Protein AF-A0A3D1PR42-F1 (afdb_monomer)

Radius of gyration: 20.93 Å; Cα contacts (8 Å, |Δi|>4): 155; chains: 1; bounding box: 54×38×56 Å

Secondary structure (DSSP, 8-state):
-HHHHHHHHHHHHHHH-----S-S---SEETTTEEHHHHHHHHSTTTTTSSHHHHHIIIIIHHH-S-HHHHHIIIIIHHHHHHHHHHHHHHHHHHHS-TTSPPPSS-HHHHHHHHHHHHHHTTT--HHHHHHHHHHHHHHHHHHHHHHHHHHHHHHHHHHH--S-SSSS-HHHHHHT-TTTS--

Foldseek 3Di:
DLVCLLVLLVVLCVVVVFDQLADPDDDQADPVQGGNPVVCCVVVVPPDRVCVLVLCLPPPCVVPDPDPVCNCCVNVVVVVSVVSVVVSLNSQQRRCADNNNHTHDDDSLQSSQQSSLVSVVVVVDPSVVSSVVSSVVVVVVVVVVVVVVQVSQLVVQLVVLDDPDPVPDDPVNVQSNDSVNSRD

Mean predicted aligned error: 7.64 Å

pLDDT: mean 83.08, std 6.76, range [52.03, 90.62]

Sequence (184 aa):
MFICMIAGAVVGLLVAHPTMNLPVFTGFNNEKLGTMFPILFVTVACGAVSGFHSLVSSGTSSKTVESEKDMLKVGYGAMVLESLLAVLALCVAGAAAAADGTPAAGTPFQIFSRGVAGFFEMFGVPVYVATVFMTMCVSALALTSLDAVARIGRMSFQELFSVDDMEHAEGWRKLFCNTYFSTI

Structure (mmCIF, N/CA/C/O backbone):
data_AF-A0A3D1PR42-F1
#
_entr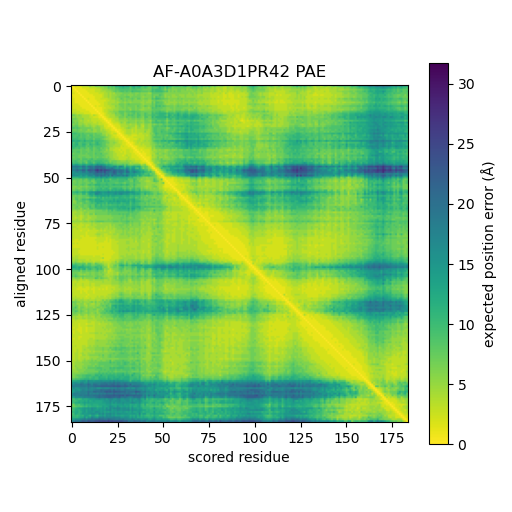y.id   AF-A0A3D1PR42-F1
#
loop_
_atom_site.group_PDB
_atom_site.id
_atom_site.type_symbol
_atom_site.label_atom_id
_atom_site.label_alt_id
_atom_site.label_comp_id
_atom_site.label_asym_id
_atom_site.label_entity_id
_atom_site.label_seq_id
_atom_site.pdbx_PDB_ins_code
_atom_site.Cartn_x
_atom_site.Cartn_y
_atom_site.Cartn_z
_atom_site.occupancy
_atom_site.B_iso_or_equiv
_atom_site.auth_seq_id
_atom_site.auth_comp_id
_atom_site.auth_asym_id
_atom_site.auth_atom_id
_atom_site.pdbx_PDB_model_num
ATOM 1 N N . MET A 1 1 ? -8.124 -11.629 -5.029 1.00 73.25 1 MET A N 1
ATOM 2 C CA . MET A 1 1 ? -7.541 -11.476 -3.678 1.00 73.25 1 MET A CA 1
ATOM 3 C C . MET A 1 1 ? -7.761 -10.070 -3.115 1.00 73.25 1 MET A C 1
ATOM 5 O O . MET A 1 1 ? -8.529 -9.953 -2.173 1.00 73.25 1 MET A O 1
ATOM 9 N N . PHE A 1 2 ? -7.210 -9.002 -3.714 1.00 80.31 2 PHE A N 1
ATOM 10 C CA . PHE A 1 2 ? -7.395 -7.621 -3.217 1.00 80.31 2 PHE A CA 1
ATOM 11 C C . PHE A 1 2 ? -8.847 -7.145 -3.164 1.00 80.31 2 PHE A C 1
ATOM 13 O O . PHE A 1 2 ? -9.255 -6.548 -2.178 1.00 80.31 2 PHE A O 1
ATOM 20 N N . ILE A 1 3 ? -9.653 -7.471 -4.177 1.00 83.56 3 ILE A N 1
ATOM 21 C CA . ILE A 1 3 ? -11.085 -7.139 -4.171 1.00 83.56 3 ILE A CA 1
ATOM 22 C C . ILE A 1 3 ? -11.793 -7.822 -2.994 1.00 83.56 3 ILE A C 1
ATOM 24 O O . ILE A 1 3 ? -12.555 -7.176 -2.290 1.00 83.56 3 ILE A O 1
ATOM 28 N N . CYS A 1 4 ? -11.497 -9.100 -2.728 1.00 81.19 4 CYS A N 1
ATOM 29 C CA . CYS A 1 4 ? -12.053 -9.833 -1.587 1.00 81.19 4 CYS A CA 1
ATOM 30 C C . CYS A 1 4 ? -11.626 -9.207 -0.250 1.00 81.19 4 CYS A C 1
ATOM 32 O O . CYS A 1 4 ? -12.442 -9.089 0.656 1.00 81.19 4 CYS A O 1
ATOM 34 N N . MET A 1 5 ? -10.362 -8.785 -0.147 1.00 85.88 5 MET A N 1
ATOM 35 C CA . MET A 1 5 ? -9.806 -8.100 1.021 1.00 85.88 5 MET A CA 1
ATOM 36 C C . MET A 1 5 ? -10.528 -6.771 1.288 1.00 85.88 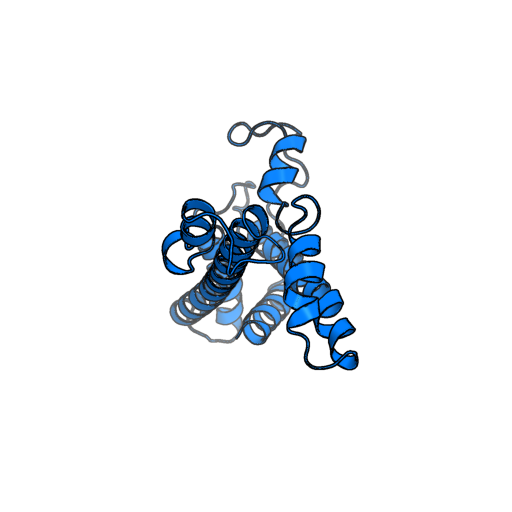5 MET A C 1
ATOM 38 O O . MET A 1 5 ? -10.981 -6.530 2.404 1.00 85.88 5 MET A O 1
ATOM 42 N N . ILE A 1 6 ? -10.667 -5.929 0.258 1.00 88.56 6 ILE A N 1
ATOM 43 C CA . ILE A 1 6 ? -11.339 -4.626 0.347 1.00 88.56 6 ILE A CA 1
ATOM 44 C C . ILE A 1 6 ? -12.826 -4.818 0.647 1.00 88.56 6 ILE A C 1
ATOM 46 O O . ILE A 1 6 ? -13.334 -4.211 1.582 1.00 88.56 6 ILE A O 1
ATOM 50 N N . ALA A 1 7 ? -13.517 -5.691 -0.088 1.00 86.88 7 ALA A N 1
ATOM 51 C CA . ALA A 1 7 ? -14.934 -5.969 0.136 1.00 86.88 7 ALA A CA 1
ATOM 52 C C . ALA A 1 7 ? -15.185 -6.515 1.548 1.00 86.88 7 ALA A C 1
ATOM 54 O O . ALA A 1 7 ? -16.095 -6.055 2.231 1.00 86.88 7 ALA A O 1
ATOM 55 N N . GLY A 1 8 ? -14.341 -7.438 2.011 1.00 84.06 8 GLY A N 1
ATOM 56 C CA . GLY A 1 8 ? -14.385 -7.970 3.367 1.00 84.06 8 GLY A CA 1
ATOM 57 C C . GLY A 1 8 ? -14.184 -6.906 4.439 1.00 84.06 8 GLY A C 1
ATOM 58 O O . GLY A 1 8 ? -14.941 -6.859 5.402 1.00 84.06 8 GLY A O 1
ATOM 59 N N . ALA A 1 9 ? -13.209 -6.014 4.253 1.00 87.00 9 ALA A N 1
ATOM 60 C CA . ALA A 1 9 ? -12.974 -4.898 5.163 1.00 87.00 9 ALA A CA 1
ATOM 61 C C . ALA A 1 9 ? -14.147 -3.902 5.178 1.00 87.00 9 ALA A C 1
ATOM 63 O O . ALA A 1 9 ? -14.555 -3.475 6.255 1.00 87.00 9 ALA A O 1
ATOM 64 N N . VAL A 1 10 ? -14.723 -3.567 4.016 1.00 90.00 10 VAL A N 1
ATOM 65 C CA . VAL A 1 10 ? -15.901 -2.683 3.910 1.00 90.00 10 VAL A CA 1
ATOM 66 C C . VAL A 1 10 ? -17.098 -3.295 4.629 1.00 90.00 10 VAL A C 1
ATOM 68 O O . VAL A 1 10 ? -17.693 -2.653 5.490 1.00 90.00 10 VAL A O 1
ATOM 71 N N . VAL A 1 11 ? -17.443 -4.541 4.298 1.00 86.75 11 VAL A N 1
ATOM 72 C CA . VAL A 1 11 ? -18.581 -5.240 4.907 1.00 86.75 11 VAL A CA 1
ATOM 73 C C . VAL A 1 11 ? -18.357 -5.409 6.408 1.00 86.75 11 VAL A C 1
ATOM 75 O O . VAL A 1 11 ? -19.254 -5.120 7.193 1.00 86.75 11 VAL A O 1
ATOM 78 N N . GLY A 1 12 ? -17.152 -5.809 6.815 1.00 83.69 12 GLY A N 1
ATOM 79 C CA . GLY A 1 12 ? -16.790 -5.963 8.218 1.00 83.69 12 GLY A CA 1
ATOM 80 C C . GLY A 1 12 ? -16.938 -4.667 9.012 1.00 83.69 12 GLY A C 1
ATOM 81 O O . GLY A 1 12 ? -17.542 -4.675 10.079 1.00 83.69 12 GLY A O 1
ATOM 82 N N . LEU A 1 13 ? -16.472 -3.542 8.464 1.00 85.50 13 LEU A N 1
ATOM 83 C CA . LEU A 1 13 ? -16.594 -2.236 9.109 1.0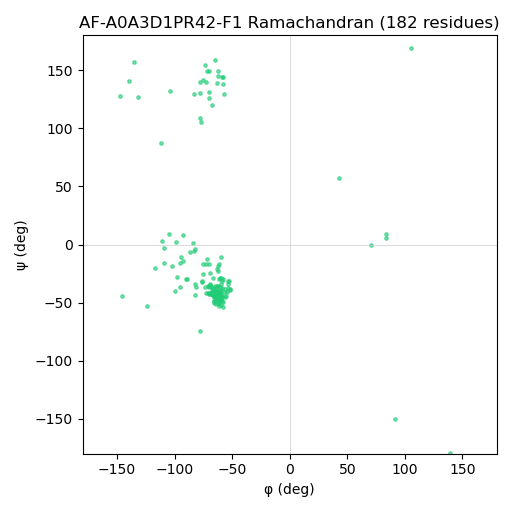0 85.50 13 LEU A CA 1
ATOM 84 C C . LEU A 1 13 ? -18.059 -1.791 9.244 1.00 85.50 13 LEU A C 1
ATOM 86 O O . LEU A 1 13 ? -18.445 -1.265 10.288 1.00 85.50 13 LEU A O 1
ATOM 90 N N . LEU A 1 14 ? -18.870 -2.017 8.205 1.00 85.94 14 LEU A N 1
ATOM 91 C CA . LEU A 1 14 ? -20.291 -1.665 8.205 1.00 85.94 14 LEU A CA 1
ATOM 92 C C . LEU A 1 14 ? -21.115 -2.534 9.157 1.00 85.94 14 LEU A C 1
ATOM 94 O O . LEU A 1 14 ? -22.072 -2.034 9.724 1.00 85.94 14 LEU A O 1
ATOM 98 N N . VAL A 1 15 ? -20.774 -3.810 9.338 1.00 83.50 15 VAL A N 1
ATOM 99 C CA . VAL A 1 15 ? -21.511 -4.706 10.245 1.00 83.50 15 VAL A CA 1
ATOM 100 C C . VAL A 1 15 ? -21.068 -4.519 11.695 1.00 83.50 15 VAL A C 1
ATOM 102 O O . VAL A 1 15 ? -21.907 -4.461 12.591 1.00 83.50 15 VAL A O 1
ATOM 105 N N . ALA A 1 16 ? -19.760 -4.410 11.936 1.00 81.44 16 ALA A N 1
ATOM 106 C CA . ALA A 1 16 ? -19.214 -4.320 13.286 1.00 81.44 16 ALA A CA 1
ATOM 107 C C . ALA A 1 16 ? -19.426 -2.948 13.940 1.00 81.44 16 ALA A C 1
ATOM 109 O O . ALA A 1 16 ? -19.426 -2.870 15.165 1.00 81.44 16 ALA A O 1
ATOM 110 N N . HIS A 1 17 ? -19.572 -1.880 13.142 1.00 84.00 17 HIS A N 1
ATOM 111 C CA . HIS A 1 17 ? -19.718 -0.498 13.614 1.00 84.00 17 HIS A CA 1
ATOM 112 C C . HIS A 1 17 ? -18.754 -0.134 14.767 1.00 84.00 17 HIS A C 1
ATOM 114 O O . HIS A 1 17 ? -19.198 0.253 15.852 1.00 84.00 17 HIS A O 1
ATOM 120 N N . PRO A 1 18 ? -17.428 -0.270 14.575 1.00 82.25 18 PRO A N 1
ATOM 121 C CA . PRO A 1 18 ? -16.485 -0.059 15.662 1.00 82.25 18 PRO A CA 1
ATOM 122 C C . PRO A 1 18 ? -16.397 1.415 16.074 1.00 82.25 18 PRO A C 1
ATOM 124 O O . PRO A 1 18 ? -16.530 2.326 15.253 1.00 82.25 18 PRO A O 1
ATOM 127 N N . THR A 1 19 ? -16.114 1.652 17.355 1.00 85.81 19 THR A N 1
ATOM 128 C CA . THR A 1 19 ? -15.890 2.996 17.889 1.00 85.81 19 THR A CA 1
ATOM 129 C C . THR A 1 19 ? -14.492 3.497 17.536 1.00 85.81 19 THR A C 1
ATOM 131 O O . THR A 1 19 ? -13.513 2.755 17.588 1.00 85.81 19 THR A O 1
ATOM 134 N N . MET A 1 20 ? -14.387 4.777 17.177 1.00 88.56 20 MET A N 1
ATOM 135 C CA . MET A 1 20 ? -13.101 5.442 16.970 1.00 88.56 20 MET A CA 1
ATOM 136 C C . MET A 1 20 ? -12.488 5.770 18.334 1.00 88.56 20 MET A C 1
ATOM 138 O O . MET A 1 20 ? -12.949 6.696 18.999 1.00 88.56 20 MET A O 1
ATOM 142 N N . ASN A 1 21 ? -11.463 5.021 18.744 1.00 87.81 21 ASN A N 1
ATOM 143 C CA . ASN A 1 21 ? -10.837 5.194 20.058 1.00 87.81 21 ASN A CA 1
ATOM 144 C C . ASN A 1 21 ? -9.631 6.149 20.024 1.00 87.81 21 ASN A C 1
ATOM 146 O O . ASN A 1 21 ? -9.176 6.602 21.070 1.00 87.81 21 ASN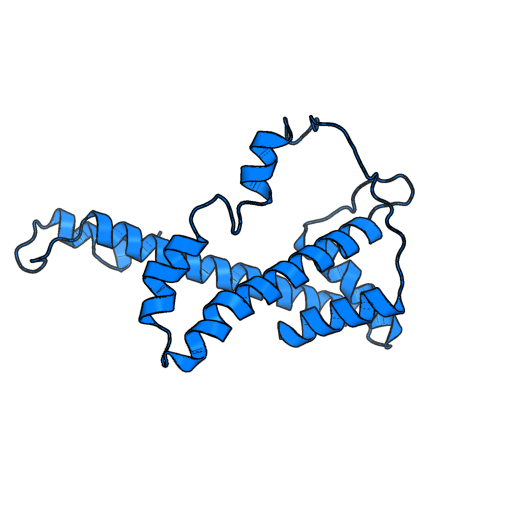 A O 1
ATOM 150 N N . LEU A 1 22 ? -9.109 6.481 18.837 1.00 86.56 22 LEU A N 1
ATOM 151 C CA . LEU A 1 22 ? -8.024 7.453 18.705 1.00 86.56 22 LEU A CA 1
ATOM 152 C C . LEU A 1 22 ? -8.520 8.890 18.944 1.00 86.56 22 LEU A C 1
ATOM 154 O O . LEU A 1 22 ? -9.580 9.269 18.438 1.00 86.56 22 LEU A O 1
ATOM 158 N N . PRO A 1 23 ? -7.737 9.729 19.646 1.00 86.12 23 PRO A N 1
ATOM 159 C CA . PRO A 1 23 ? -8.042 11.149 19.783 1.00 86.12 23 PRO A CA 1
ATOM 160 C C . PRO A 1 23 ? -8.016 11.856 18.419 1.00 86.12 23 PRO A C 1
ATOM 162 O O . PRO A 1 23 ? -7.114 11.647 17.611 1.00 86.12 23 PRO A O 1
ATOM 165 N N . VAL A 1 24 ? -8.980 12.757 18.190 1.00 85.19 24 VAL A N 1
ATOM 166 C CA . VAL A 1 24 ? -9.104 13.539 16.939 1.00 85.19 24 VAL A CA 1
ATOM 167 C C . VAL A 1 24 ? -7.872 14.417 16.686 1.00 85.19 24 VAL A C 1
ATOM 169 O O . VAL A 1 24 ? -7.528 14.701 15.540 1.00 85.19 24 VAL A O 1
ATOM 172 N N . PHE A 1 25 ? -7.192 14.845 1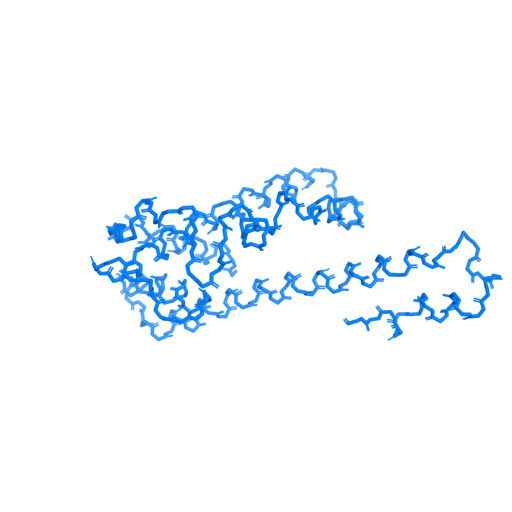7.752 1.00 86.38 25 PHE A N 1
ATOM 173 C CA . PHE A 1 25 ? -5.996 15.670 17.669 1.00 86.38 25 PHE A CA 1
ATOM 174 C C . PHE A 1 25 ? -5.032 15.356 18.815 1.00 86.38 25 PHE A C 1
ATOM 176 O O . PHE A 1 25 ? -5.412 15.406 19.982 1.00 86.38 25 PHE A O 1
ATOM 183 N N . THR A 1 26 ? -3.773 15.071 18.478 1.00 84.62 26 THR A N 1
ATOM 184 C CA . THR A 1 26 ? -2.697 14.775 19.444 1.00 84.62 26 THR A CA 1
ATOM 185 C C . THR A 1 26 ? -1.623 15.864 19.512 1.00 84.62 26 THR A C 1
ATOM 187 O O . THR A 1 26 ? -0.636 15.697 20.219 1.00 84.62 26 THR A O 1
ATOM 190 N N . GLY A 1 27 ? -1.775 16.964 18.767 1.00 88.38 27 GLY A N 1
ATOM 191 C CA . GLY A 1 27 ? -0.763 18.018 18.655 1.00 88.38 27 GLY A CA 1
ATOM 192 C C . GLY A 1 27 ? -0.005 18.020 17.324 1.00 88.38 27 GLY A C 1
ATOM 193 O O . GLY A 1 27 ? -0.089 17.087 16.530 1.00 88.38 27 GLY A O 1
ATOM 194 N N . PHE A 1 28 ? 0.762 19.091 17.093 1.00 88.25 28 PHE A N 1
ATOM 195 C CA . PHE A 1 28 ? 1.597 19.284 15.895 1.00 88.25 28 PHE A CA 1
ATOM 196 C C . PHE A 1 28 ? 2.999 18.673 16.004 1.00 88.25 28 PHE A C 1
ATOM 198 O O . PHE A 1 28 ? 3.747 18.681 15.027 1.00 88.25 28 PHE A O 1
ATOM 205 N N . ASN A 1 29 ? 3.374 18.168 17.178 1.00 88.31 29 ASN A N 1
ATOM 206 C CA . ASN A 1 29 ? 4.658 17.528 17.422 1.00 88.31 29 ASN A CA 1
ATOM 207 C C . ASN A 1 29 ? 4.427 16.200 18.141 1.00 88.31 29 ASN A C 1
ATOM 209 O O . ASN A 1 29 ? 3.749 16.156 19.164 1.00 88.31 29 ASN A O 1
ATOM 213 N N . ASN A 1 30 ? 4.983 15.130 17.593 1.00 85.62 30 ASN A N 1
ATOM 214 C CA . ASN A 1 30 ? 4.979 13.800 18.173 1.00 85.62 30 ASN A CA 1
ATOM 215 C C . ASN A 1 30 ? 6.364 13.517 18.767 1.00 85.62 30 ASN A C 1
ATOM 217 O O . ASN A 1 30 ? 7.371 13.700 18.092 1.00 85.62 30 ASN A O 1
ATOM 221 N N . GLU A 1 31 ? 6.427 13.024 20.002 1.00 84.62 31 GLU A N 1
ATOM 222 C CA . GLU A 1 31 ? 7.701 12.786 20.701 1.00 84.62 31 GLU A CA 1
ATOM 223 C C . GLU A 1 31 ? 8.628 11.791 19.985 1.00 84.62 31 GLU A C 1
ATOM 225 O O . GLU A 1 31 ? 9.846 11.893 20.100 1.00 84.62 31 GLU A O 1
ATOM 230 N N . LYS A 1 32 ? 8.066 10.834 19.234 1.00 83.12 32 LYS A N 1
ATOM 231 C CA . LYS A 1 32 ? 8.825 9.784 18.537 1.00 83.12 32 LYS A CA 1
ATOM 232 C C . LYS A 1 32 ? 9.121 10.127 17.082 1.00 83.12 32 LYS A C 1
ATOM 234 O O . LYS A 1 32 ? 10.162 9.739 16.566 1.00 83.12 32 LYS A O 1
ATOM 239 N N . LEU A 1 33 ? 8.182 10.790 16.412 1.00 79.69 33 LEU A N 1
ATOM 240 C CA . LEU A 1 33 ? 8.243 11.031 14.969 1.00 79.69 33 LEU A CA 1
ATOM 241 C C . LEU A 1 33 ? 8.686 12.464 14.619 1.00 79.69 33 LEU A C 1
ATOM 243 O O . LEU A 1 33 ? 9.104 12.704 13.489 1.00 79.69 33 LEU A O 1
ATOM 247 N N . GLY A 1 34 ? 8.605 13.412 15.559 1.00 87.12 34 GLY A N 1
ATOM 248 C CA . GLY A 1 34 ? 8.914 14.828 15.347 1.00 87.12 34 GLY A CA 1
ATOM 249 C C . GLY A 1 34 ? 7.709 15.680 14.930 1.00 87.12 34 GLY A C 1
ATOM 250 O O . GLY A 1 34 ? 6.564 15.413 15.304 1.00 87.12 34 GLY A O 1
ATOM 251 N N . THR A 1 35 ? 7.958 16.736 14.155 1.00 89.81 35 THR A N 1
ATOM 252 C CA . THR A 1 35 ? 6.925 17.693 13.738 1.00 89.81 35 THR A CA 1
ATOM 253 C C . THR A 1 35 ? 6.024 17.122 12.642 1.00 89.81 35 THR A C 1
ATOM 255 O O . THR A 1 35 ? 6.470 16.446 11.717 1.00 89.81 35 THR A O 1
ATOM 258 N N . MET A 1 36 ? 4.729 17.429 12.722 1.00 85.44 36 MET A N 1
ATOM 259 C CA . MET A 1 36 ? 3.685 16.885 11.849 1.00 85.44 36 MET A CA 1
ATOM 260 C C . MET A 1 36 ? 3.973 17.122 10.364 1.00 85.44 36 MET A C 1
ATOM 262 O O . MET A 1 36 ? 3.815 16.210 9.560 1.00 85.44 36 MET A O 1
ATOM 266 N N . PHE A 1 37 ? 4.405 18.330 9.995 1.00 85.75 37 PHE A N 1
ATOM 267 C CA . PHE A 1 37 ? 4.549 18.711 8.590 1.00 85.75 37 PHE A CA 1
ATOM 268 C C . PHE A 1 37 ? 5.609 17.867 7.849 1.00 85.75 37 PHE A C 1
ATOM 270 O O . PHE A 1 37 ? 5.249 17.255 6.846 1.00 85.75 37 PHE A O 1
ATOM 277 N N . PRO A 1 38 ? 6.855 17.705 8.346 1.00 84.62 38 PRO A N 1
ATOM 278 C CA . PRO A 1 38 ? 7.810 16.759 7.763 1.00 84.62 38 PRO A CA 1
ATOM 279 C C . PRO A 1 38 ? 7.333 15.304 7.747 1.00 84.62 38 PRO A C 1
ATOM 281 O O . PRO A 1 38 ? 7.495 14.628 6.733 1.00 84.62 38 PRO A O 1
ATOM 284 N N . ILE A 1 39 ? 6.730 14.814 8.838 1.00 81.81 39 ILE A N 1
ATOM 285 C CA . ILE A 1 39 ? 6.287 13.412 8.924 1.00 81.81 39 ILE A CA 1
ATOM 286 C C . ILE A 1 39 ? 5.231 13.115 7.866 1.00 81.81 39 ILE A C 1
ATOM 288 O O . ILE A 1 39 ? 5.308 12.067 7.237 1.00 81.81 39 ILE A O 1
ATOM 292 N N . LEU A 1 40 ? 4.271 14.017 7.644 1.00 77.88 40 LEU A N 1
ATOM 293 C CA . LEU A 1 40 ? 3.206 13.819 6.657 1.00 77.88 40 LEU A CA 1
ATOM 294 C C . LEU A 1 40 ? 3.765 13.544 5.255 1.00 77.88 40 LEU A C 1
ATOM 296 O O . LEU A 1 40 ? 3.248 12.675 4.554 1.00 77.88 40 LEU A O 1
ATOM 300 N N . PHE A 1 41 ? 4.857 14.212 4.870 1.00 75.31 41 PHE A N 1
ATOM 301 C CA . PHE A 1 41 ? 5.523 13.971 3.588 1.00 75.31 41 PHE A CA 1
ATOM 302 C C . PHE A 1 41 ? 6.250 12.636 3.496 1.00 75.31 41 PHE A C 1
ATOM 304 O O . PHE A 1 41 ? 6.564 12.222 2.387 1.00 75.31 41 PHE A O 1
ATOM 311 N N . VAL A 1 42 ? 6.523 11.978 4.622 1.00 72.88 42 VAL A N 1
ATOM 312 C CA . VAL A 1 42 ? 7.197 10.675 4.680 1.00 72.88 42 VAL A CA 1
ATOM 313 C C . VAL A 1 42 ? 6.184 9.544 4.872 1.00 72.88 42 VAL A C 1
ATOM 315 O O . VAL A 1 42 ? 6.304 8.498 4.242 1.00 72.88 42 VAL A O 1
ATOM 318 N N . THR A 1 43 ? 5.157 9.741 5.702 1.00 71.19 43 THR A N 1
ATOM 319 C CA . THR A 1 43 ? 4.185 8.699 6.076 1.00 71.19 43 THR A CA 1
ATOM 320 C C . THR A 1 43 ? 2.982 8.620 5.141 1.00 71.19 43 THR A C 1
ATOM 322 O O . THR A 1 43 ? 2.439 7.535 4.955 1.00 71.19 43 THR A O 1
ATOM 325 N N . VAL A 1 44 ? 2.579 9.736 4.522 1.00 67.56 44 VAL A N 1
ATOM 326 C CA . VAL A 1 44 ? 1.482 9.813 3.530 1.00 67.56 44 VAL A CA 1
ATOM 327 C C . VAL A 1 44 ? 2.045 9.971 2.104 1.00 67.56 44 VAL A C 1
ATOM 329 O O . VAL A 1 44 ? 1.325 10.197 1.134 1.00 67.56 44 VAL A O 1
ATOM 332 N N . ALA A 1 45 ? 3.365 9.821 1.957 1.00 58.12 45 ALA A N 1
ATOM 333 C CA . ALA A 1 45 ? 4.128 10.065 0.733 1.00 58.12 45 ALA A CA 1
ATOM 334 C C . ALA A 1 45 ? 3.738 9.186 -0.457 1.00 58.12 45 ALA A C 1
ATOM 336 O O . ALA A 1 45 ? 4.118 9.493 -1.589 1.00 58.12 45 ALA A O 1
ATOM 337 N N . CYS A 1 46 ? 3.024 8.085 -0.215 1.00 63.00 46 CYS A N 1
ATOM 338 C CA . CYS A 1 46 ? 2.836 7.017 -1.189 1.00 63.00 46 CYS A CA 1
ATOM 339 C C . CYS A 1 46 ? 2.154 7.456 -2.495 1.00 63.00 46 CYS A C 1
ATOM 341 O O . CYS A 1 46 ? 2.210 6.689 -3.443 1.00 63.00 46 CYS A O 1
ATOM 343 N N . GLY A 1 47 ? 1.592 8.673 -2.596 1.00 55.06 47 GLY A N 1
ATOM 344 C CA . GLY A 1 47 ? 0.975 9.111 -3.850 1.00 55.06 47 GLY A CA 1
ATOM 345 C C . GLY A 1 47 ? 1.060 10.581 -4.248 1.00 55.06 47 GLY A C 1
ATOM 346 O O . GLY A 1 47 ? 1.337 10.877 -5.407 1.00 55.06 47 GLY A O 1
ATOM 347 N N . ALA A 1 48 ? 0.825 11.526 -3.335 1.00 52.03 48 ALA A N 1
ATOM 348 C CA . ALA A 1 48 ? 0.588 12.917 -3.746 1.00 52.03 48 ALA A CA 1
ATOM 349 C C . ALA A 1 48 ? 1.853 13.791 -3.833 1.00 52.03 48 ALA A C 1
ATOM 351 O O . ALA A 1 48 ? 1.890 14.721 -4.632 1.00 52.03 48 ALA A O 1
ATOM 352 N N . VAL A 1 49 ? 2.883 13.512 -3.022 1.00 57.22 49 VAL A N 1
ATOM 353 C CA . VAL A 1 49 ? 4.050 14.412 -2.887 1.00 57.22 49 VAL A CA 1
ATOM 354 C C . VAL A 1 49 ? 5.368 13.781 -3.345 1.00 57.22 49 VAL A C 1
ATOM 356 O O . VAL A 1 49 ? 6.291 14.498 -3.714 1.00 57.22 49 VAL A O 1
ATOM 359 N N . SER A 1 50 ? 5.462 12.449 -3.412 1.00 62.94 50 SER A N 1
ATOM 360 C CA . SER A 1 50 ? 6.695 11.748 -3.814 1.00 62.94 50 SER A CA 1
ATOM 361 C C . SER A 1 50 ? 7.034 11.852 -5.306 1.00 62.94 50 SER A C 1
ATOM 363 O O . SER A 1 50 ? 8.120 11.450 -5.712 1.00 62.94 50 SER A O 1
ATOM 365 N N . GLY A 1 51 ? 6.103 12.324 -6.147 1.00 68.94 51 GLY A N 1
ATOM 366 C CA . GLY A 1 51 ? 6.238 12.278 -7.608 1.00 68.94 51 GLY A CA 1
ATOM 367 C C . GLY A 1 51 ? 6.120 10.866 -8.201 1.00 68.94 51 GLY A C 1
ATOM 368 O O . GLY A 1 51 ? 6.161 10.710 -9.421 1.00 68.94 51 GLY A O 1
ATOM 369 N N . PHE A 1 52 ? 5.915 9.838 -7.368 1.00 74.25 52 PHE A N 1
ATOM 370 C CA . PHE A 1 52 ? 5.884 8.442 -7.800 1.00 74.25 52 PHE A CA 1
ATOM 371 C C . PHE A 1 52 ? 4.702 8.141 -8.730 1.00 74.25 52 PHE A C 1
ATOM 373 O O . PHE A 1 52 ? 4.885 7.496 -9.757 1.00 74.25 52 PHE A O 1
ATOM 380 N N . HIS A 1 53 ? 3.510 8.681 -8.453 1.00 78.25 53 HIS A N 1
ATOM 381 C CA . HIS A 1 53 ? 2.353 8.536 -9.347 1.00 78.25 53 HIS A CA 1
ATOM 382 C C . HIS A 1 53 ? 2.605 9.132 -10.736 1.00 78.25 53 HIS A C 1
ATOM 384 O O . HIS A 1 53 ? 2.191 8.549 -11.737 1.00 78.25 53 HIS A O 1
ATOM 390 N N . SER A 1 54 ? 3.335 10.249 -10.818 1.00 76.62 54 SER A N 1
ATOM 391 C CA . SER A 1 54 ? 3.726 10.844 -12.098 1.00 76.62 54 SER A CA 1
ATOM 392 C C . SER A 1 54 ? 4.694 9.940 -12.860 1.00 76.62 54 SER A C 1
ATOM 394 O O . SER A 1 54 ? 4.481 9.722 -14.049 1.00 76.62 54 SER A O 1
ATOM 396 N N . LEU A 1 55 ? 5.696 9.360 -12.185 1.00 76.44 55 LEU A N 1
ATOM 397 C CA . LEU A 1 55 ? 6.650 8.414 -12.786 1.00 76.44 55 LEU A CA 1
ATOM 398 C C . LEU A 1 55 ? 5.969 7.122 -13.260 1.00 76.44 55 LEU A C 1
ATOM 400 O O . LEU A 1 55 ? 6.233 6.634 -14.360 1.00 76.44 55 LEU A O 1
ATOM 404 N N . VAL A 1 56 ? 5.060 6.572 -12.454 1.00 79.62 56 VAL A N 1
ATOM 405 C CA . VAL A 1 56 ? 4.295 5.368 -12.803 1.00 79.62 56 VAL A CA 1
ATOM 406 C C . VAL A 1 56 ? 3.354 5.648 -13.975 1.00 79.62 56 VAL A C 1
ATOM 408 O O . VAL A 1 56 ? 3.276 4.839 -14.901 1.00 79.62 56 VAL A O 1
ATOM 411 N N . SER A 1 57 ? 2.671 6.793 -13.977 1.00 79.00 57 SER A N 1
ATOM 412 C CA . SER A 1 57 ? 1.740 7.172 -15.042 1.00 79.00 57 SER A CA 1
ATOM 413 C C . SER A 1 57 ? 2.459 7.402 -16.377 1.00 79.00 57 SER A C 1
ATOM 415 O O . SER A 1 57 ? 2.068 6.824 -17.393 1.00 79.00 57 SER A O 1
ATOM 417 N N . SER A 1 58 ? 3.549 8.179 -16.379 1.00 77.00 58 SER A N 1
ATOM 418 C CA . SER A 1 58 ? 4.252 8.568 -17.608 1.00 77.00 58 SER A CA 1
ATOM 419 C C . SER A 1 58 ? 5.236 7.517 -18.125 1.00 77.00 58 SER A C 1
ATOM 421 O O . SER A 1 58 ? 5.390 7.386 -19.340 1.00 77.00 58 SER A O 1
ATOM 423 N N . GLY A 1 59 ? 5.892 6.768 -17.234 1.00 71.88 59 GLY A N 1
ATOM 424 C CA . GLY A 1 59 ? 7.001 5.879 -17.583 1.00 71.88 59 GLY A CA 1
ATOM 425 C C . GLY A 1 59 ? 6.621 4.410 -17.759 1.00 71.88 59 GLY A C 1
ATOM 426 O O . GLY A 1 59 ? 7.282 3.709 -18.525 1.00 71.88 59 GLY A O 1
ATOM 427 N N . THR A 1 60 ? 5.569 3.932 -17.081 1.00 75.88 60 THR A N 1
ATOM 428 C CA . THR A 1 60 ? 5.196 2.503 -17.095 1.00 75.88 60 THR A CA 1
ATOM 429 C C . THR A 1 60 ? 3.763 2.245 -17.538 1.00 75.88 60 THR A C 1
ATOM 431 O O . THR A 1 60 ? 3.552 1.471 -18.472 1.00 75.88 60 THR A O 1
ATOM 434 N N . SER A 1 61 ? 2.780 2.897 -16.918 1.00 82.19 61 SER A N 1
ATOM 435 C CA . SER A 1 61 ? 1.358 2.672 -17.210 1.00 82.19 61 SER A CA 1
ATOM 436 C C . SER A 1 61 ? 1.030 3.047 -18.654 1.00 82.19 61 SER A C 1
ATOM 438 O O . SER A 1 61 ? 0.461 2.236 -19.378 1.00 82.19 61 SER A O 1
ATOM 440 N N . SER A 1 62 ? 1.498 4.211 -19.113 1.00 81.00 62 SER A N 1
ATOM 441 C CA . SER A 1 62 ? 1.371 4.671 -20.505 1.00 81.00 62 SER A CA 1
ATOM 442 C C . SER A 1 62 ? 1.899 3.676 -21.551 1.00 81.00 62 SER A C 1
ATOM 444 O O . SER A 1 62 ? 1.368 3.622 -22.654 1.00 81.00 62 SER A O 1
ATOM 446 N N . LYS A 1 63 ? 2.923 2.880 -21.209 1.00 80.31 63 LYS A N 1
ATOM 447 C CA . LYS A 1 63 ? 3.576 1.914 -22.110 1.00 80.31 63 LYS A CA 1
ATOM 448 C C . LYS A 1 63 ? 3.025 0.486 -21.987 1.00 80.31 63 LYS A C 1
ATOM 450 O O . LYS A 1 63 ? 3.306 -0.337 -22.850 1.00 80.31 63 LYS A O 1
ATOM 455 N N . THR A 1 64 ? 2.288 0.179 -20.915 1.00 81.81 64 THR A N 1
ATOM 456 C CA . THR A 1 64 ? 1.799 -1.183 -20.600 1.00 81.81 64 THR A CA 1
ATOM 457 C C . THR A 1 64 ? 0.284 -1.325 -20.784 1.00 81.81 64 THR A C 1
ATOM 459 O O . THR A 1 64 ? -0.227 -2.439 -20.848 1.00 81.81 64 THR A O 1
ATOM 462 N N . VAL A 1 65 ? -0.454 -0.214 -20.863 1.00 87.00 65 VAL A N 1
ATOM 463 C CA . VAL A 1 65 ? -1.892 -0.232 -21.149 1.00 87.00 65 VAL A CA 1
ATOM 464 C C . VAL A 1 65 ? -2.127 -0.712 -22.585 1.00 87.00 65 VAL A C 1
ATOM 466 O O . VAL A 1 65 ? -1.674 -0.089 -23.538 1.00 87.00 65 VAL A O 1
ATOM 469 N N . GLU A 1 66 ? -2.860 -1.818 -22.728 1.00 88.94 66 GLU A N 1
ATOM 470 C CA . GLU A 1 66 ? -3.154 -2.456 -24.019 1.00 88.94 66 GLU A CA 1
ATOM 471 C C . GLU A 1 66 ? -4.109 -1.624 -24.890 1.00 88.94 66 GLU A C 1
ATOM 473 O O . GLU A 1 66 ? -3.988 -1.597 -26.114 1.00 88.94 66 GLU A O 1
ATOM 478 N N . SER A 1 67 ? -5.062 -0.923 -24.265 1.00 89.88 67 SER A N 1
ATOM 479 C CA . SER A 1 67 ? -6.068 -0.121 -24.958 1.00 89.88 67 SER A CA 1
ATOM 480 C C . SER A 1 67 ? -6.327 1.202 -24.251 1.00 89.88 67 SER A C 1
ATOM 482 O 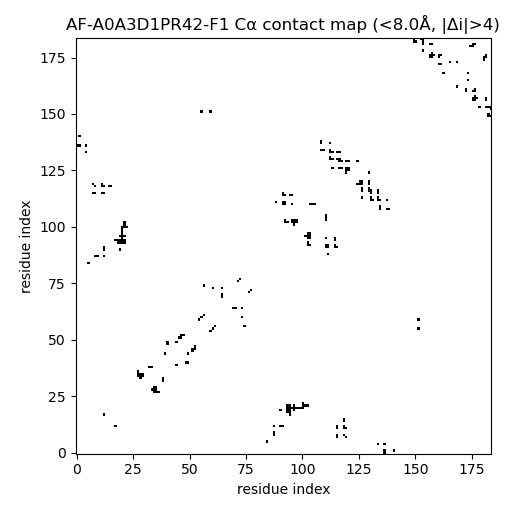O . SER A 1 67 ? -6.490 1.253 -23.033 1.00 89.88 67 SER A O 1
ATOM 484 N N . GLU A 1 68 ? -6.499 2.269 -25.030 1.00 88.12 68 GLU A N 1
ATOM 485 C CA . GLU A 1 68 ? -6.909 3.589 -24.536 1.00 88.12 68 GLU A CA 1
ATOM 486 C C . GLU A 1 68 ? -8.195 3.525 -23.688 1.00 88.12 68 GLU A C 1
ATOM 488 O O . GLU A 1 68 ? -8.343 4.244 -22.700 1.00 88.12 68 GLU A O 1
ATOM 493 N N . LYS A 1 69 ? -9.098 2.585 -23.999 1.00 90.62 69 LYS A N 1
ATOM 494 C CA . LYS A 1 69 ? -10.341 2.366 -23.240 1.00 90.62 69 LYS A CA 1
ATOM 495 C C . LYS A 1 69 ? -10.101 1.939 -21.789 1.00 90.62 69 LYS A C 1
ATOM 497 O O . LYS A 1 69 ? -10.980 2.137 -20.947 1.00 90.62 69 LYS A O 1
ATOM 502 N N . ASP A 1 70 ? -8.940 1.367 -21.485 1.00 89.50 70 ASP A N 1
ATOM 503 C CA . ASP A 1 70 ? -8.580 0.931 -20.137 1.00 89.50 70 ASP A CA 1
ATOM 504 C C . ASP A 1 70 ? -7.788 1.985 -19.360 1.00 89.50 70 ASP A C 1
ATOM 506 O O . ASP A 1 70 ? -7.701 1.879 -18.136 1.00 89.50 70 ASP A O 1
ATOM 510 N N . MET A 1 71 ? -7.315 3.058 -20.011 1.00 87.75 71 MET A N 1
ATOM 511 C CA . MET A 1 71 ? -6.575 4.142 -19.348 1.00 87.75 71 MET A CA 1
ATOM 512 C C . MET A 1 71 ? -7.342 4.737 -18.166 1.00 87.75 71 MET A C 1
ATOM 514 O O . MET A 1 71 ? -6.764 4.991 -17.112 1.00 87.75 71 MET A O 1
ATOM 518 N N . LEU A 1 72 ? -8.657 4.924 -18.312 1.00 88.62 72 LEU A N 1
ATOM 519 C CA . LEU A 1 72 ? -9.506 5.496 -17.264 1.00 88.62 72 LEU A CA 1
ATOM 520 C C . LEU A 1 72 ? -9.602 4.571 -16.040 1.00 88.62 72 LEU A C 1
ATOM 522 O O . LEU A 1 72 ? -9.539 5.033 -14.902 1.00 88.62 72 LEU A O 1
ATOM 526 N N . LYS A 1 73 ? -9.700 3.256 -16.261 1.00 88.25 73 LYS A N 1
ATOM 527 C CA . LYS A 1 73 ? -9.760 2.262 -15.178 1.00 88.25 73 LYS A CA 1
ATOM 528 C C . LYS A 1 73 ? -8.401 2.099 -14.499 1.00 88.25 73 LYS A C 1
ATOM 530 O O . LYS A 1 73 ? -8.347 2.025 -13.276 1.00 88.25 73 LYS A O 1
ATOM 535 N N . VAL A 1 74 ? -7.324 2.064 -15.283 1.00 87.00 74 VAL A N 1
ATOM 536 C CA . VAL A 1 74 ? -5.951 1.892 -14.787 1.00 87.00 74 VAL A CA 1
ATOM 537 C C . VAL A 1 74 ? -5.472 3.131 -14.033 1.00 87.00 74 VAL A C 1
ATOM 539 O O . VAL A 1 74 ? -4.892 2.993 -12.966 1.00 87.00 74 VAL A O 1
ATOM 542 N N . GLY A 1 75 ? -5.742 4.335 -14.540 1.00 83.50 75 GLY A N 1
ATOM 543 C CA . GLY A 1 75 ? -5.371 5.580 -13.870 1.00 83.50 75 GLY A CA 1
ATOM 544 C C . GLY A 1 75 ? -6.321 5.927 -12.724 1.00 83.50 75 GLY A C 1
ATOM 545 O O . GLY A 1 75 ? -5.986 5.794 -11.550 1.00 83.50 75 GLY A O 1
ATOM 546 N N . TYR A 1 76 ? -7.531 6.381 -13.059 1.00 85.88 76 TYR A N 1
ATOM 547 C CA . TYR A 1 76 ? -8.481 6.889 -12.065 1.00 85.88 76 TYR A CA 1
ATOM 548 C C . TYR A 1 76 ? -9.062 5.779 -11.181 1.00 85.88 76 TYR A C 1
ATOM 550 O O . TYR A 1 76 ? -9.163 5.945 -9.966 1.00 85.88 76 TYR A O 1
ATOM 558 N N . GLY A 1 77 ? -9.408 4.628 -11.764 1.00 88.12 77 GLY A N 1
ATOM 559 C CA . GLY A 1 77 ? -9.952 3.501 -10.999 1.00 88.12 77 GLY A CA 1
ATOM 560 C C . GLY A 1 77 ? -8.990 2.991 -9.920 1.00 88.12 77 GLY A C 1
ATOM 561 O O . GLY A 1 77 ? -9.427 2.721 -8.800 1.00 88.12 77 GLY A O 1
ATOM 562 N N . ALA A 1 78 ? -7.686 2.934 -10.211 1.00 82.94 78 ALA A N 1
ATOM 563 C CA . ALA A 1 78 ? -6.672 2.574 -9.220 1.00 82.94 78 ALA A CA 1
ATOM 564 C C . ALA A 1 78 ? -6.599 3.596 -8.073 1.00 82.94 78 ALA A C 1
ATOM 566 O O . ALA A 1 78 ? -6.675 3.197 -6.912 1.00 82.94 78 ALA A O 1
ATOM 567 N N . MET A 1 79 ? -6.567 4.901 -8.382 1.00 84.69 79 MET A N 1
ATOM 568 C CA . MET A 1 79 ? -6.562 5.971 -7.365 1.00 84.69 79 MET A CA 1
ATOM 569 C C . MET A 1 79 ? -7.759 5.868 -6.406 1.00 84.69 79 MET A C 1
ATOM 571 O O . MET A 1 79 ? -7.618 6.060 -5.195 1.00 84.69 79 MET A O 1
ATOM 575 N N . VAL A 1 80 ? -8.949 5.557 -6.933 1.00 88.50 80 VAL A N 1
ATOM 576 C CA . VAL A 1 80 ? -10.167 5.407 -6.120 1.00 88.50 80 VAL A CA 1
ATOM 577 C C . VAL A 1 80 ? -10.061 4.200 -5.187 1.00 88.50 80 VAL A C 1
ATOM 579 O O . VAL A 1 80 ? -10.409 4.307 -4.010 1.00 88.50 80 VAL A O 1
ATOM 582 N N . LEU A 1 81 ? -9.556 3.064 -5.677 1.00 86.50 81 LEU A N 1
ATOM 583 C CA . LEU A 1 81 ? -9.373 1.861 -4.859 1.00 86.50 81 LEU A CA 1
ATOM 584 C C . LEU A 1 81 ? -8.316 2.054 -3.764 1.00 86.50 81 LEU A C 1
ATOM 586 O O . LEU A 1 81 ? -8.529 1.608 -2.635 1.00 86.50 81 LEU A O 1
ATOM 590 N N . GLU A 1 82 ? -7.215 2.744 -4.060 1.00 83.44 82 GLU A N 1
ATOM 591 C CA . GLU A 1 82 ? -6.196 3.089 -3.061 1.00 83.44 82 GLU A CA 1
ATOM 592 C C . GLU A 1 82 ? -6.743 4.042 -1.996 1.00 83.44 82 GLU A C 1
ATOM 594 O O . GLU A 1 82 ? -6.535 3.821 -0.803 1.00 83.44 82 GLU A O 1
ATOM 599 N N . SER A 1 83 ? -7.512 5.054 -2.407 1.00 85.69 83 SER A N 1
ATOM 600 C CA . SER A 1 83 ? -8.163 5.988 -1.479 1.00 85.69 83 SER A CA 1
ATOM 601 C C . SER A 1 83 ? -9.155 5.271 -0.560 1.00 85.69 83 SER A C 1
ATOM 603 O O . SER A 1 83 ? -9.180 5.518 0.646 1.00 85.69 83 SER A O 1
ATOM 605 N N . LEU A 1 84 ? -9.939 4.334 -1.105 1.00 89.88 84 LEU A N 1
ATOM 606 C CA . LEU A 1 84 ? -10.842 3.494 -0.320 1.00 89.88 84 LEU A CA 1
ATOM 607 C C . LEU A 1 84 ? -10.067 2.652 0.703 1.00 89.88 84 LEU A C 1
ATOM 609 O O . LEU A 1 84 ? -10.435 2.622 1.877 1.00 89.88 84 LEU A O 1
ATOM 613 N N . LEU A 1 85 ? -8.979 2.000 0.284 1.00 88.19 85 LEU A N 1
ATOM 614 C CA . LEU A 1 85 ? -8.136 1.214 1.185 1.00 88.19 85 LEU A CA 1
ATOM 615 C C . LEU A 1 85 ? -7.518 2.083 2.292 1.00 88.19 85 LEU A C 1
ATOM 617 O O . LEU A 1 85 ? -7.482 1.648 3.442 1.00 88.19 85 LEU A O 1
ATOM 621 N N . ALA A 1 86 ? -7.082 3.305 1.974 1.00 87.31 86 ALA A N 1
ATOM 622 C CA . ALA A 1 86 ? -6.533 4.244 2.950 1.00 87.31 86 ALA A CA 1
ATOM 623 C C . ALA A 1 86 ? -7.560 4.619 4.031 1.00 87.31 86 ALA A C 1
ATOM 625 O O . ALA A 1 86 ? -7.248 4.571 5.221 1.00 87.31 86 ALA A O 1
ATOM 626 N N . VAL A 1 87 ? -8.803 4.920 3.638 1.00 89.62 87 VAL A N 1
ATOM 627 C CA . VAL A 1 87 ? -9.893 5.207 4.587 1.00 89.62 87 VAL A CA 1
ATOM 628 C C . VAL A 1 87 ? -10.191 3.989 5.463 1.00 89.62 87 VAL A C 1
ATOM 630 O O . VAL A 1 87 ? -10.279 4.120 6.683 1.00 89.62 87 VAL A O 1
ATOM 633 N N . LEU A 1 88 ? -10.275 2.791 4.875 1.00 90.19 88 LEU A N 1
ATOM 634 C CA . LEU A 1 88 ? -10.491 1.554 5.632 1.00 90.19 88 LEU A CA 1
ATOM 635 C C . LEU A 1 88 ? -9.363 1.301 6.636 1.00 90.19 88 LEU A C 1
ATOM 637 O O . LEU A 1 88 ? -9.633 0.946 7.782 1.00 90.19 88 LEU A O 1
ATOM 641 N N . ALA A 1 89 ? -8.109 1.513 6.236 1.00 88.94 89 ALA A N 1
ATOM 642 C CA . ALA A 1 89 ? -6.960 1.346 7.114 1.00 88.94 89 ALA A CA 1
ATOM 643 C C . ALA A 1 89 ? -6.991 2.319 8.300 1.00 88.94 89 ALA A C 1
ATOM 645 O O . ALA A 1 89 ? -6.711 1.903 9.425 1.00 88.94 89 ALA A O 1
ATOM 646 N N . LEU A 1 90 ? -7.394 3.575 8.077 1.00 88.69 90 LEU A N 1
ATOM 647 C CA . LEU A 1 90 ? -7.586 4.556 9.148 1.00 88.69 90 LEU A CA 1
ATOM 648 C C . LEU A 1 90 ? -8.696 4.138 10.117 1.00 88.69 90 LEU A C 1
ATOM 650 O O . LEU A 1 90 ? -8.485 4.168 11.329 1.00 88.69 90 LEU A O 1
ATOM 654 N N . CYS A 1 91 ? -9.850 3.701 9.607 1.00 89.69 91 CYS A N 1
ATOM 655 C CA . CYS A 1 91 ? -10.949 3.223 10.446 1.00 89.69 91 CYS A CA 1
ATOM 656 C C . CYS A 1 91 ? -10.540 2.001 11.279 1.00 89.69 91 CYS A C 1
ATOM 658 O O . CYS A 1 91 ? -10.806 1.959 12.477 1.00 89.69 91 CYS A O 1
ATOM 660 N N . VAL A 1 92 ? -9.853 1.030 10.669 1.00 89.50 92 VAL A N 1
ATOM 661 C CA . VAL A 1 92 ? -9.380 -0.178 11.361 1.00 89.50 92 VAL A CA 1
ATOM 662 C C . VAL A 1 92 ? -8.326 0.161 12.414 1.00 89.50 92 VAL A C 1
ATOM 664 O O . VAL A 1 92 ? -8.408 -0.339 13.532 1.00 89.50 92 VAL A O 1
ATOM 667 N N . ALA A 1 93 ? -7.359 1.026 12.101 1.00 88.50 93 ALA A N 1
ATOM 668 C CA . ALA A 1 93 ? -6.345 1.453 13.064 1.00 88.50 93 ALA A CA 1
ATOM 669 C C . ALA A 1 93 ? -6.962 2.218 14.247 1.00 88.50 93 ALA A C 1
ATOM 671 O O . ALA A 1 93 ? -6.574 1.998 15.394 1.00 88.50 93 ALA A O 1
ATOM 672 N N . GLY A 1 94 ? -7.947 3.074 13.970 1.00 88.44 94 GLY A N 1
ATOM 673 C CA . GLY A 1 94 ? -8.687 3.821 14.982 1.00 88.44 94 GLY A CA 1
ATOM 674 C C . GLY A 1 94 ? -9.558 2.958 15.888 1.00 88.44 94 GLY A C 1
ATOM 675 O O . GLY A 1 94 ? -9.619 3.203 17.091 1.00 88.44 94 GLY A O 1
ATOM 676 N N . ALA A 1 95 ? -10.177 1.924 15.323 1.00 87.44 95 ALA A N 1
ATOM 677 C CA . ALA A 1 95 ? -10.937 0.918 16.057 1.00 87.44 95 ALA A CA 1
ATOM 678 C C . ALA A 1 95 ? -10.047 -0.010 16.895 1.00 87.44 95 ALA A C 1
ATOM 680 O O . ALA A 1 95 ? -10.433 -0.435 17.979 1.00 87.44 95 ALA A O 1
ATOM 681 N N . ALA A 1 96 ? -8.858 -0.343 16.386 1.00 87.25 96 ALA A N 1
ATOM 682 C CA . ALA A 1 96 ? -7.916 -1.236 17.054 1.00 87.25 96 ALA A CA 1
ATOM 683 C C . ALA A 1 96 ? -7.179 -0.570 18.228 1.00 87.25 96 ALA A C 1
ATOM 685 O O . ALA A 1 96 ? -6.574 -1.274 19.038 1.00 87.25 96 ALA A O 1
ATOM 686 N N . ALA A 1 97 ? -7.193 0.763 18.315 1.00 86.94 97 ALA A N 1
ATOM 687 C CA . ALA A 1 97 ? -6.641 1.479 19.455 1.00 86.94 97 ALA A CA 1
ATOM 688 C C . ALA A 1 97 ? -7.389 1.112 20.745 1.00 86.94 97 ALA A C 1
ATOM 690 O O . ALA A 1 97 ? -8.601 0.878 20.749 1.00 86.94 97 ALA A O 1
ATOM 691 N N . ALA A 1 98 ? -6.649 1.058 21.848 1.00 81.25 98 ALA A N 1
ATOM 692 C CA . ALA A 1 98 ? -7.221 0.816 23.161 1.00 81.25 98 ALA A CA 1
ATOM 693 C C . ALA A 1 98 ? -8.151 1.972 23.573 1.00 81.25 98 ALA A C 1
ATOM 695 O O . ALA A 1 98 ? -8.070 3.078 23.041 1.00 81.25 98 ALA A O 1
ATOM 696 N N . ALA A 1 99 ? -9.056 1.708 24.518 1.00 78.12 99 ALA A N 1
ATOM 697 C CA . ALA A 1 99 ? -10.083 2.666 24.942 1.00 78.12 99 ALA A CA 1
ATOM 698 C C . ALA A 1 99 ? -9.513 3.958 25.565 1.00 78.12 99 ALA A C 1
ATOM 700 O O . ALA A 1 99 ? -10.209 4.965 25.642 1.00 78.12 99 ALA A O 1
ATOM 701 N N . ASP A 1 100 ? -8.254 3.933 25.999 1.00 77.19 100 ASP A N 1
ATOM 702 C CA . ASP A 1 100 ? -7.490 5.085 26.486 1.00 77.19 100 ASP A CA 1
ATOM 703 C C . ASP A 1 100 ? -6.836 5.907 25.353 1.00 77.19 100 ASP A C 1
ATOM 705 O O . ASP A 1 100 ? -6.135 6.883 25.618 1.00 77.19 100 ASP A O 1
ATOM 709 N N . GLY A 1 101 ? -7.050 5.522 24.092 1.00 77.06 101 GLY A N 1
ATOM 710 C CA . GLY A 1 101 ? -6.452 6.141 22.912 1.00 77.06 101 GLY A CA 1
ATOM 711 C C . GLY A 1 101 ? -5.052 5.631 22.577 1.00 77.06 101 GLY A C 1
ATOM 712 O O . GLY A 1 101 ? -4.430 6.148 21.644 1.00 77.06 101 GLY A O 1
ATOM 713 N N . THR A 1 102 ? -4.545 4.616 23.286 1.00 83.94 102 THR A N 1
ATOM 714 C CA . THR A 1 102 ? -3.229 4.039 23.001 1.00 83.94 102 THR A CA 1
ATOM 715 C C . THR A 1 102 ? -3.265 3.259 21.674 1.00 83.94 102 THR A C 1
ATOM 717 O O . THR A 1 102 ? -4.095 2.358 21.514 1.00 83.94 102 THR A O 1
ATOM 720 N N . PRO A 1 103 ? -2.368 3.550 20.706 1.00 83.50 103 PRO A N 1
ATOM 721 C CA . PRO A 1 103 ? -2.313 2.820 19.441 1.00 83.50 103 PRO A CA 1
ATOM 722 C C . PRO A 1 103 ? -2.068 1.319 19.634 1.00 83.50 103 PRO A C 1
ATOM 724 O O . PRO A 1 103 ? -1.290 0.910 20.498 1.00 83.50 103 PRO A O 1
ATOM 727 N N . ALA A 1 104 ? -2.688 0.498 18.784 1.00 85.81 104 ALA A N 1
ATOM 728 C CA . ALA A 1 104 ? -2.513 -0.950 18.810 1.00 85.81 104 ALA A CA 1
ATOM 729 C C . ALA A 1 104 ? -1.038 -1.357 18.641 1.00 85.81 104 ALA A C 1
ATOM 731 O O . ALA A 1 104 ? -0.319 -0.825 17.794 1.00 85.81 104 ALA A O 1
ATOM 732 N N . ALA A 1 105 ? -0.591 -2.348 19.416 1.00 84.94 105 ALA A N 1
ATOM 733 C CA . ALA A 1 105 ? 0.761 -2.881 19.304 1.00 84.94 105 ALA A CA 1
ATOM 734 C C . ALA A 1 105 ? 0.896 -3.827 18.097 1.00 84.94 105 ALA A C 1
ATOM 736 O O . ALA A 1 105 ? 0.126 -4.778 17.933 1.00 84.94 105 ALA A O 1
ATOM 737 N N . GLY A 1 106 ? 1.925 -3.602 17.281 1.00 86.00 106 GLY A N 1
ATOM 738 C CA . GLY A 1 106 ? 2.267 -4.447 16.140 1.00 86.00 106 GLY A CA 1
ATOM 739 C C . GLY A 1 106 ? 2.689 -3.636 14.923 1.00 86.00 106 GLY A C 1
ATOM 740 O O . GLY A 1 106 ? 2.738 -2.409 14.946 1.00 86.00 106 GLY A O 1
ATOM 741 N N . THR A 1 107 ? 3.003 -4.339 13.841 1.00 87.25 107 THR A N 1
ATOM 742 C CA . THR A 1 107 ? 3.236 -3.692 12.543 1.00 87.25 107 THR A CA 1
ATOM 743 C C . THR A 1 107 ? 1.908 -3.226 11.930 1.00 87.25 107 THR A C 1
ATOM 745 O O . THR A 1 107 ? 0.874 -3.849 12.193 1.00 87.25 107 THR A O 1
ATOM 748 N N . PRO A 1 108 ? 1.902 -2.202 11.055 1.00 84.12 108 PRO A N 1
ATOM 749 C CA . PRO A 1 108 ? 0.690 -1.776 10.346 1.00 84.12 108 PRO A CA 1
ATOM 750 C C . PRO A 1 108 ? -0.026 -2.934 9.636 1.00 84.12 108 PRO A C 1
ATOM 752 O O . PRO A 1 108 ? -1.248 -3.051 9.701 1.00 84.12 108 PRO A O 1
ATOM 755 N N . PHE A 1 109 ? 0.750 -3.853 9.048 1.00 85.25 109 PHE A N 1
ATOM 756 C CA . PHE A 1 109 ? 0.245 -5.073 8.420 1.00 85.25 109 PHE A CA 1
ATOM 757 C C . PHE A 1 109 ? -0.535 -5.956 9.396 1.00 85.25 109 PHE A C 1
ATOM 759 O O . PHE A 1 109 ? -1.623 -6.426 9.067 1.00 85.25 109 PHE A O 1
ATOM 766 N N . GLN A 1 110 ? -0.006 -6.165 10.603 1.00 88.31 110 GLN A N 1
ATOM 767 C CA . GLN A 1 110 ? -0.655 -6.982 11.627 1.00 88.31 110 GLN A CA 1
ATOM 768 C C . GLN A 1 110 ? -1.901 -6.306 12.194 1.00 88.31 110 GLN A C 1
ATOM 770 O O . GLN A 1 110 ? -2.907 -6.985 12.381 1.00 88.31 110 GLN A O 1
ATOM 775 N N . ILE A 1 111 ? -1.849 -4.998 12.456 1.00 89.69 111 ILE A N 1
ATOM 776 C CA . ILE A 1 111 ? -2.979 -4.242 13.013 1.00 89.69 111 ILE A CA 1
ATOM 777 C C . ILE A 1 111 ? -4.157 -4.287 12.039 1.00 89.69 111 ILE A C 1
ATOM 779 O O . ILE A 1 111 ? -5.253 -4.695 12.419 1.00 89.69 111 ILE A O 1
ATOM 783 N N . PHE A 1 112 ? -3.911 -3.960 10.767 1.00 89.69 112 PHE A N 1
ATOM 784 C CA . PHE A 1 112 ? -4.942 -4.017 9.738 1.00 89.69 112 PHE A CA 1
ATOM 785 C C . PHE A 1 112 ? -5.488 -5.438 9.557 1.00 89.69 112 PHE A C 1
ATOM 787 O O . PHE A 1 112 ? -6.700 -5.647 9.577 1.00 89.69 112 PHE A O 1
ATOM 794 N N . SER A 1 113 ? -4.602 -6.432 9.432 1.00 89.88 113 SER A N 1
ATOM 795 C CA . SER A 1 113 ? -5.014 -7.815 9.165 1.00 89.88 113 SER A CA 1
ATOM 796 C C . SER A 1 113 ? -5.815 -8.418 10.312 1.00 89.88 113 SER A C 1
ATOM 798 O O . SER A 1 113 ? -6.804 -9.096 10.055 1.00 89.88 113 SER A O 1
ATOM 800 N N . ARG A 1 114 ? -5.435 -8.149 11.568 1.00 88.25 114 ARG A N 1
ATOM 801 C CA . ARG A 1 114 ? -6.182 -8.597 12.753 1.00 88.25 114 ARG A CA 1
ATOM 802 C C . ARG A 1 114 ? -7.518 -7.878 12.886 1.00 88.25 114 ARG A C 1
ATOM 804 O O . ARG A 1 114 ? -8.512 -8.531 13.176 1.00 88.25 114 ARG A O 1
ATOM 811 N N . GLY A 1 115 ? -7.546 -6.565 12.652 1.00 87.12 115 GLY A N 1
ATOM 812 C CA . GLY A 1 115 ? -8.779 -5.785 12.730 1.00 87.12 115 GLY A CA 1
ATOM 813 C C . GLY A 1 115 ? -9.818 -6.263 11.719 1.00 87.12 115 GLY A C 1
ATOM 814 O O . GLY A 1 115 ? -10.951 -6.549 12.091 1.00 87.12 115 GLY A O 1
ATOM 815 N N . VAL A 1 116 ? -9.413 -6.467 10.461 1.00 85.44 116 VAL A N 1
ATOM 816 C CA . VAL A 1 116 ? -10.311 -7.025 9.441 1.00 85.44 116 VAL A CA 1
ATOM 817 C C . VAL A 1 116 ? -10.668 -8.484 9.748 1.00 85.44 116 VAL A C 1
ATOM 819 O O . VAL A 1 116 ? -11.830 -8.860 9.624 1.00 85.44 116 VAL A O 1
ATOM 822 N N . ALA A 1 117 ? -9.714 -9.308 10.193 1.00 85.12 117 ALA A N 1
ATOM 823 C CA . ALA A 1 117 ? -9.972 -10.708 10.537 1.00 85.12 117 ALA A CA 1
ATOM 824 C C . ALA A 1 117 ? -10.969 -10.885 11.693 1.00 85.12 117 ALA A C 1
ATOM 826 O O . ALA A 1 117 ? -11.784 -11.804 11.640 1.00 85.12 117 ALA A O 1
ATOM 827 N N . GLY A 1 118 ? -10.950 -9.998 12.692 1.00 79.44 118 GLY A N 1
ATOM 828 C CA . GLY A 1 118 ? -11.947 -9.983 13.767 1.00 79.44 118 GLY A CA 1
ATOM 829 C C . GLY A 1 118 ? -13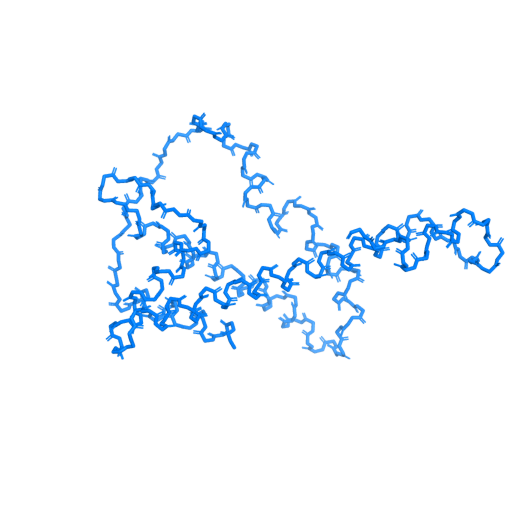.368 -9.737 13.251 1.00 79.44 118 GLY A C 1
ATOM 830 O O . GLY A 1 118 ? -14.326 -10.277 13.790 1.00 79.44 118 GLY A O 1
ATOM 831 N N . PHE A 1 119 ? -13.526 -9.005 12.146 1.00 75.81 119 PHE A N 1
ATOM 832 C CA . PHE A 1 119 ? -14.835 -8.848 11.507 1.00 75.81 119 PHE A CA 1
ATOM 833 C C . PHE A 1 119 ? -15.262 -10.093 10.722 1.00 75.81 119 PHE A C 1
ATOM 835 O O . PHE A 1 119 ? -16.446 -10.406 10.663 1.00 75.81 119 PHE A O 1
ATOM 842 N N . PHE A 1 120 ? -14.316 -10.846 10.155 1.00 74.88 120 PHE A N 1
ATOM 843 C CA . PHE A 1 120 ? -14.606 -12.125 9.495 1.00 74.88 120 PHE A CA 1
ATOM 844 C C . PHE A 1 120 ? -15.036 -13.229 10.472 1.00 74.88 120 PHE A C 1
ATOM 846 O O . PHE A 1 120 ? -15.772 -14.135 10.076 1.00 74.88 120 PHE A O 1
ATOM 853 N N . GLU A 1 121 ? -14.652 -13.130 11.746 1.00 77.31 121 GLU A N 1
ATOM 854 C CA . GLU A 1 121 ? -15.178 -13.997 12.807 1.00 77.31 121 GLU A CA 1
ATOM 855 C C . GLU A 1 121 ? -16.697 -13.866 12.954 1.00 77.31 121 GLU A C 1
ATOM 857 O O . GLU A 1 121 ? -17.382 -14.867 13.155 1.00 77.31 121 GLU A O 1
ATOM 862 N N . MET A 1 122 ? -17.250 -12.666 12.735 1.00 70.75 122 MET A N 1
ATOM 863 C CA . MET A 1 122 ? -18.702 -12.439 12.755 1.00 70.75 122 MET A CA 1
ATOM 864 C C . MET A 1 122 ? -19.437 -13.221 11.654 1.00 70.75 122 MET A C 1
ATOM 866 O O . MET A 1 122 ? -20.626 -13.500 11.783 1.00 70.75 122 MET A O 1
ATOM 870 N N . PHE A 1 123 ? -18.728 -13.620 10.594 1.00 73.62 123 PHE A N 1
ATOM 871 C CA . PHE A 1 123 ? -19.234 -14.478 9.519 1.00 73.62 123 PHE A CA 1
ATOM 872 C C . PHE A 1 123 ? -18.950 -15.973 9.754 1.00 73.62 123 PHE A C 1
ATOM 874 O O . PHE A 1 123 ? -19.184 -16.791 8.864 1.00 73.62 123 PHE A O 1
ATOM 881 N N . GLY A 1 124 ? -18.448 -16.348 10.935 1.00 80.88 124 GLY A N 1
ATOM 882 C CA . GLY A 1 124 ? -18.155 -17.732 11.317 1.00 80.88 124 GLY A CA 1
ATOM 883 C C . GLY A 1 124 ? -16.800 -18.256 10.834 1.00 80.88 124 GLY A C 1
ATOM 884 O O . GLY A 1 124 ? -16.531 -19.453 10.950 1.00 80.88 124 GLY A O 1
ATOM 885 N N . VAL A 1 125 ? -15.932 -17.394 10.292 1.00 84.38 125 VAL A N 1
ATOM 886 C CA . VAL A 1 125 ? -14.581 -17.792 9.871 1.00 84.38 125 VAL A CA 1
ATOM 887 C C . VAL A 1 125 ? -13.644 -17.764 11.081 1.00 84.38 125 VAL A C 1
ATOM 889 O O . VAL A 1 125 ? -13.558 -16.735 11.747 1.00 84.38 125 VAL A O 1
ATOM 892 N N . PRO A 1 126 ? -12.873 -18.832 11.362 1.00 88.75 126 PRO A N 1
ATOM 893 C CA . PRO A 1 126 ? -11.910 -18.809 12.458 1.00 88.75 126 PRO A CA 1
ATOM 894 C C . PRO A 1 126 ? -10.904 -17.657 12.313 1.00 88.75 126 PRO A C 1
ATOM 896 O O . PRO A 1 126 ? -10.248 -17.531 11.273 1.00 88.75 126 PRO A O 1
ATOM 899 N N . VAL A 1 127 ? -10.720 -16.864 13.376 1.00 86.19 127 VAL A N 1
ATOM 900 C CA . VAL A 1 127 ? -9.832 -15.678 13.400 1.00 86.19 127 VAL A CA 1
ATOM 901 C C . VAL A 1 127 ? -8.428 -15.996 12.906 1.00 86.19 127 VAL A C 1
ATOM 903 O O . VAL A 1 127 ? -7.822 -15.199 12.192 1.00 86.19 127 VAL A O 1
ATOM 906 N N . TYR A 1 128 ? -7.905 -17.172 13.259 1.00 88.06 128 TYR A N 1
ATOM 907 C CA . TYR A 1 128 ? -6.598 -17.631 12.799 1.00 88.06 128 TYR A CA 1
ATOM 908 C C . TYR A 1 128 ? -6.521 -17.685 11.266 1.00 88.06 128 TYR A C 1
ATOM 910 O O . TYR A 1 128 ? -5.612 -17.105 10.672 1.00 88.06 128 TYR A O 1
ATOM 918 N N . VAL A 1 129 ? -7.509 -18.312 10.621 1.00 88.19 129 VAL A N 1
ATOM 919 C CA . VAL A 1 129 ? -7.567 -18.457 9.159 1.00 88.19 129 VAL A CA 1
ATOM 920 C C . VAL A 1 129 ? -7.735 -17.091 8.499 1.00 88.19 129 VAL A C 1
ATOM 922 O O . VAL A 1 129 ? -7.002 -16.766 7.563 1.00 88.19 129 VAL A O 1
ATOM 925 N N . ALA A 1 130 ? -8.643 -16.264 9.023 1.00 87.62 130 ALA A N 1
ATOM 926 C CA . ALA A 1 130 ? -8.875 -14.919 8.509 1.00 87.62 130 ALA A CA 1
ATOM 927 C C . ALA A 1 130 ? -7.623 -14.034 8.639 1.00 87.62 130 ALA A C 1
ATOM 929 O O . ALA A 1 130 ? -7.254 -13.344 7.693 1.00 87.62 130 ALA A O 1
ATOM 930 N N . THR A 1 131 ? -6.907 -14.103 9.764 1.00 88.44 131 THR A N 1
ATOM 931 C CA . THR A 1 131 ? -5.693 -13.303 9.995 1.00 88.44 131 THR A CA 1
ATOM 932 C C . THR A 1 131 ? -4.564 -13.718 9.061 1.00 88.44 131 THR A C 1
ATOM 934 O O . THR A 1 131 ? -3.898 -12.848 8.496 1.00 88.44 131 THR A O 1
ATOM 937 N N . VAL A 1 132 ? -4.347 -15.024 8.870 1.00 89.31 132 VAL A N 1
ATOM 938 C CA . VAL A 1 132 ? -3.324 -15.530 7.942 1.00 89.31 132 VAL A CA 1
ATOM 939 C C . VAL A 1 132 ? -3.641 -15.078 6.520 1.00 89.31 132 VAL A C 1
ATOM 941 O O . VAL A 1 132 ? -2.783 -14.485 5.866 1.00 89.31 132 VAL A O 1
ATOM 944 N N . PHE A 1 133 ? -4.882 -15.274 6.068 1.00 88.44 133 PHE A N 1
ATOM 945 C CA . PHE A 1 133 ? -5.307 -14.867 4.732 1.00 88.44 133 PHE A CA 1
ATOM 946 C C . PHE A 1 133 ? -5.152 -13.357 4.513 1.00 88.44 133 PHE A C 1
ATOM 948 O O . PHE A 1 133 ? -4.562 -12.935 3.518 1.00 88.44 133 PHE A O 1
ATOM 955 N N . MET A 1 134 ? -5.623 -12.540 5.457 1.00 89.62 134 MET A N 1
ATOM 956 C CA . MET A 1 134 ? -5.514 -11.083 5.378 1.00 89.62 134 MET A CA 1
ATOM 957 C C . MET A 1 134 ? -4.056 -10.623 5.368 1.00 89.62 134 MET A C 1
ATOM 959 O O . MET A 1 134 ? -3.684 -9.810 4.526 1.00 89.62 134 MET A O 1
ATOM 963 N N . THR A 1 135 ? -3.210 -11.199 6.224 1.00 89.25 135 THR A N 1
ATOM 964 C CA . THR A 1 135 ? -1.781 -10.856 6.260 1.00 89.25 135 THR A CA 1
ATOM 965 C C . THR A 1 135 ? -1.111 -11.198 4.932 1.00 89.25 135 THR A C 1
ATOM 967 O O . THR A 1 135 ? -0.394 -10.364 4.387 1.00 89.25 135 THR A O 1
ATOM 970 N N . MET A 1 136 ? -1.406 -12.367 4.350 1.00 90.25 136 MET A N 1
ATOM 971 C CA . MET A 1 136 ? -0.910 -12.725 3.018 1.00 90.25 136 MET A CA 1
ATOM 972 C C . MET A 1 136 ? -1.383 -11.746 1.941 1.00 90.25 136 MET A C 1
ATOM 974 O O . MET A 1 136 ? -0.587 -11.363 1.084 1.00 90.25 136 MET A O 1
ATOM 978 N N . CYS A 1 137 ? -2.644 -11.301 1.997 1.00 88.50 137 CYS A N 1
ATOM 979 C CA . CYS A 1 137 ? -3.165 -10.313 1.057 1.00 88.50 137 CYS A CA 1
ATOM 980 C C . CYS A 1 137 ? -2.374 -9.005 1.133 1.00 88.50 137 CYS A C 1
ATOM 982 O O . CYS A 1 137 ? -1.883 -8.529 0.112 1.00 88.50 137 CYS A O 1
ATOM 984 N N . VAL A 1 138 ? -2.211 -8.433 2.328 1.00 87.50 138 VAL A N 1
ATOM 985 C CA . VAL A 1 138 ? -1.533 -7.137 2.469 1.00 87.50 138 VAL A CA 1
ATOM 986 C C . VAL A 1 138 ? -0.029 -7.256 2.195 1.00 87.50 138 VAL A C 1
ATOM 988 O O . VAL A 1 138 ? 0.546 -6.377 1.556 1.00 87.50 138 VAL A O 1
ATOM 991 N N . SER A 1 139 ? 0.613 -8.359 2.589 1.00 88.56 139 SER A N 1
ATOM 992 C CA . SER A 1 139 ? 2.012 -8.618 2.229 1.00 88.56 139 SER A CA 1
ATOM 993 C C . SER A 1 139 ? 2.200 -8.736 0.718 1.00 88.56 139 SER A C 1
ATOM 995 O O . SER A 1 139 ? 3.150 -8.170 0.188 1.00 88.56 139 SER A O 1
ATOM 997 N N . ALA A 1 140 ? 1.288 -9.399 0.003 1.00 89.25 140 ALA A N 1
ATOM 998 C CA . ALA A 1 140 ? 1.344 -9.460 -1.455 1.00 89.25 140 ALA A CA 1
ATOM 999 C C . ALA A 1 140 ? 1.155 -8.079 -2.101 1.00 89.25 140 ALA A C 1
ATOM 1001 O O . ALA A 1 140 ? 1.819 -7.796 -3.097 1.00 89.25 140 ALA A O 1
ATOM 1002 N N . LEU A 1 141 ? 0.304 -7.208 -1.534 1.00 85.88 141 LEU A N 1
ATOM 1003 C CA . LEU A 1 141 ? 0.182 -5.814 -1.989 1.00 85.88 141 LEU A CA 1
ATOM 1004 C C . LEU A 1 141 ? 1.535 -5.113 -1.889 1.00 85.88 141 LEU A C 1
ATOM 1006 O O . LEU A 1 141 ? 2.039 -4.597 -2.881 1.00 85.88 141 LEU A O 1
ATOM 1010 N N . ALA A 1 142 ? 2.139 -5.165 -0.700 1.00 85.50 142 ALA A N 1
ATOM 1011 C CA . ALA A 1 142 ? 3.406 -4.508 -0.417 1.00 85.50 142 ALA A CA 1
ATOM 1012 C C . ALA A 1 142 ? 4.546 -5.047 -1.292 1.00 85.50 142 ALA A C 1
ATOM 1014 O O . ALA A 1 142 ? 5.324 -4.261 -1.825 1.00 85.50 142 ALA A O 1
ATOM 1015 N N . LEU A 1 143 ? 4.625 -6.368 -1.487 1.00 88.62 143 LEU A N 1
ATOM 1016 C CA . LEU A 1 143 ? 5.635 -6.990 -2.347 1.00 88.62 143 LEU A CA 1
ATOM 1017 C C . LEU A 1 143 ? 5.435 -6.644 -3.825 1.00 88.62 143 LEU A C 1
ATOM 1019 O O . LEU A 1 143 ? 6.418 -6.418 -4.519 1.00 88.62 143 LEU A O 1
ATOM 1023 N N . THR A 1 144 ? 4.191 -6.544 -4.303 1.00 87.75 144 THR A N 1
ATOM 1024 C CA . THR A 1 144 ? 3.912 -6.133 -5.692 1.00 87.75 144 THR A CA 1
ATOM 1025 C C . THR A 1 144 ? 4.289 -4.668 -5.913 1.00 87.75 144 THR A C 1
ATOM 1027 O O . THR A 1 144 ? 4.885 -4.328 -6.934 1.00 87.75 144 THR A O 1
ATOM 1030 N N . SER A 1 145 ? 3.998 -3.794 -4.944 1.00 83.69 145 SER A N 1
ATOM 1031 C CA . SER A 1 145 ? 4.454 -2.402 -4.980 1.00 83.69 145 SER A CA 1
ATOM 1032 C C . SER A 1 145 ? 5.981 -2.314 -4.946 1.00 83.69 145 SER A C 1
ATOM 1034 O O . SER A 1 145 ? 6.556 -1.559 -5.725 1.00 83.69 145 SER A O 1
ATOM 1036 N N . LEU A 1 146 ? 6.644 -3.105 -4.096 1.00 86.00 146 LEU A N 1
ATOM 1037 C CA . LEU A 1 146 ? 8.105 -3.147 -4.011 1.00 86.00 146 LEU A CA 1
ATOM 1038 C C . LEU A 1 146 ? 8.741 -3.636 -5.320 1.00 86.00 146 LEU A C 1
ATOM 1040 O O . LEU A 1 146 ? 9.693 -3.020 -5.787 1.00 86.00 146 LEU A O 1
ATOM 1044 N N . ASP A 1 147 ? 8.196 -4.687 -5.935 1.00 86.31 147 ASP A N 1
ATOM 1045 C CA . ASP A 1 147 ? 8.644 -5.195 -7.237 1.00 86.31 147 ASP A CA 1
ATOM 1046 C C . ASP A 1 147 ? 8.507 -4.128 -8.335 1.00 86.31 147 ASP A C 1
ATOM 1048 O O . ASP A 1 147 ? 9.456 -3.853 -9.077 1.00 86.31 147 ASP A O 1
ATOM 1052 N N . ALA A 1 148 ? 7.364 -3.434 -8.381 1.00 83.56 148 ALA A N 1
ATOM 1053 C CA . ALA A 1 148 ? 7.151 -2.335 -9.315 1.00 83.56 148 ALA A CA 1
ATOM 1054 C C . ALA A 1 148 ? 8.154 -1.188 -9.094 1.00 83.56 148 ALA A C 1
ATOM 1056 O O . ALA A 1 148 ? 8.722 -0.685 -10.067 1.00 83.56 148 ALA A O 1
ATOM 1057 N N . VAL A 1 149 ? 8.407 -0.804 -7.837 1.00 82.94 149 VAL A N 1
ATOM 1058 C CA . VAL A 1 149 ? 9.392 0.228 -7.471 1.00 82.94 149 VAL A CA 1
ATOM 1059 C C . VAL A 1 149 ? 10.800 -0.192 -7.883 1.00 82.94 149 VAL A C 1
ATOM 1061 O O . VAL A 1 149 ? 11.487 0.601 -8.521 1.00 82.94 149 VAL A O 1
ATOM 1064 N N . ALA A 1 150 ? 11.227 -1.419 -7.583 1.00 86.38 150 ALA A N 1
ATOM 1065 C CA . ALA A 1 150 ? 12.554 -1.918 -7.944 1.00 86.38 150 ALA A CA 1
ATOM 1066 C C . ALA A 1 150 ? 12.746 -1.941 -9.469 1.00 86.38 150 ALA A C 1
ATOM 1068 O O . ALA A 1 150 ? 13.771 -1.493 -9.991 1.00 86.38 150 ALA A O 1
ATOM 1069 N N . ARG A 1 151 ? 11.718 -2.371 -10.213 1.00 84.19 151 ARG A N 1
ATOM 1070 C CA . ARG A 1 151 ? 11.728 -2.350 -11.680 1.00 84.19 151 ARG A CA 1
ATOM 1071 C C . ARG A 1 151 ? 11.832 -0.928 -12.231 1.00 84.19 151 ARG A C 1
ATOM 1073 O O . ARG A 1 151 ? 12.609 -0.703 -13.157 1.00 84.19 151 ARG A O 1
ATOM 1080 N N . ILE A 1 152 ? 11.065 0.016 -11.683 1.00 82.69 152 ILE A N 1
ATOM 1081 C CA . ILE A 1 152 ? 11.120 1.433 -12.074 1.00 82.69 152 ILE A CA 1
ATOM 1082 C C . ILE A 1 152 ? 12.482 2.030 -11.729 1.00 82.69 152 ILE A C 1
ATOM 1084 O O . ILE A 1 152 ? 13.082 2.660 -12.591 1.00 82.69 152 ILE A O 1
ATOM 1088 N N . GLY A 1 153 ? 13.006 1.770 -10.531 1.00 84.19 153 GLY A N 1
ATOM 1089 C CA . GLY A 1 153 ? 14.323 2.233 -10.097 1.00 84.19 153 GLY A CA 1
ATOM 1090 C C . GLY A 1 153 ? 15.429 1.783 -11.047 1.00 84.19 153 GLY A C 1
ATOM 1091 O O . GLY A 1 153 ? 16.232 2.607 -11.481 1.00 84.19 153 GLY A O 1
ATOM 1092 N N . ARG A 1 154 ? 15.404 0.512 -11.467 1.00 85.69 154 ARG A N 1
ATOM 1093 C CA . ARG A 1 154 ? 16.317 -0.003 -12.495 1.00 85.69 154 ARG A CA 1
ATOM 1094 C C . ARG A 1 154 ? 16.178 0.753 -13.816 1.00 85.69 154 ARG A C 1
ATOM 1096 O O . ARG A 1 154 ? 17.187 1.162 -14.378 1.00 85.69 154 ARG A O 1
ATOM 1103 N N . MET A 1 155 ? 14.957 0.944 -14.320 1.00 83.19 155 MET A N 1
ATOM 1104 C CA . MET A 1 155 ? 14.735 1.654 -15.590 1.00 83.19 155 MET A CA 1
ATOM 1105 C C . MET A 1 155 ? 15.186 3.117 -15.513 1.00 83.19 155 MET A C 1
ATOM 1107 O O . MET A 1 155 ? 15.886 3.572 -16.408 1.00 83.19 155 MET A O 1
ATOM 1111 N N . SER A 1 156 ? 14.876 3.828 -14.427 1.00 83.62 156 SER A N 1
ATOM 1112 C CA . SER A 1 156 ? 15.324 5.210 -14.218 1.00 83.62 156 SER A CA 1
ATOM 1113 C C . SER A 1 156 ? 16.846 5.315 -14.093 1.00 83.62 156 SER A C 1
ATOM 1115 O O . SER A 1 156 ? 17.441 6.253 -14.619 1.00 83.62 156 SER A O 1
ATOM 1117 N N . PHE A 1 157 ? 17.495 4.345 -13.439 1.00 85.19 157 PHE A N 1
ATOM 1118 C CA . PHE A 1 157 ? 18.955 4.285 -13.365 1.00 85.19 157 PHE A CA 1
ATOM 1119 C C . PHE A 1 157 ? 19.581 4.035 -14.743 1.00 85.19 157 PHE A C 1
ATOM 1121 O O . PHE A 1 157 ? 20.557 4.688 -15.096 1.00 85.19 157 PHE A O 1
ATOM 1128 N N . GLN A 1 158 ? 19.000 3.140 -15.549 1.00 85.56 158 GLN A N 1
ATOM 1129 C CA . GLN A 1 158 ? 19.438 2.903 -16.928 1.00 85.56 158 GLN A CA 1
ATOM 1130 C C . GLN A 1 158 ? 19.240 4.149 -17.807 1.00 85.56 158 GLN A C 1
ATOM 1132 O O . GLN A 1 158 ? 20.160 4.532 -18.526 1.00 85.56 158 GLN A O 1
ATOM 1137 N N . GLU A 1 159 ? 18.086 4.819 -17.718 1.00 83.12 159 GLU A N 1
ATOM 1138 C CA . GLU A 1 159 ? 17.786 6.032 -18.491 1.00 83.12 159 GLU A CA 1
ATOM 1139 C C . GLU A 1 159 ? 18.793 7.161 -18.211 1.00 83.12 159 GLU A C 1
ATOM 1141 O O . GLU A 1 159 ? 19.222 7.827 -19.152 1.00 83.12 159 GLU A O 1
ATOM 1146 N N . LEU A 1 160 ? 19.257 7.315 -16.962 1.00 86.00 160 LEU A N 1
ATOM 1147 C CA . LEU A 1 160 ? 20.242 8.338 -16.576 1.00 86.00 160 LEU A CA 1
ATOM 1148 C C . LEU A 1 160 ? 21.579 8.227 -17.333 1.00 86.00 160 LEU A C 1
ATOM 1150 O O . LEU A 1 160 ? 22.241 9.240 -17.564 1.00 86.00 160 LEU A O 1
ATOM 1154 N N . PHE A 1 161 ? 21.985 7.011 -17.707 1.00 84.81 161 PHE A N 1
ATOM 1155 C CA . PHE A 1 161 ? 23.253 6.749 -18.403 1.00 84.81 161 PHE A CA 1
ATOM 1156 C C . PHE A 1 161 ? 23.071 6.343 -19.869 1.00 84.81 161 PHE A C 1
ATOM 1158 O O . PHE A 1 161 ? 24.068 6.158 -20.577 1.00 84.81 161 PHE A O 1
ATOM 1165 N N . SER A 1 162 ? 21.821 6.214 -20.320 1.00 81.50 162 SER A N 1
ATOM 1166 C CA . SER A 1 162 ? 21.487 5.893 -21.703 1.00 81.50 162 SER A CA 1
ATOM 1167 C C . SER A 1 162 ? 21.768 7.074 -22.637 1.00 81.50 162 SER A C 1
ATOM 1169 O O . SER A 1 162 ? 21.702 8.240 -22.251 1.00 81.50 162 SER A O 1
ATOM 1171 N N . VAL A 1 163 ? 22.121 6.763 -23.879 1.00 83.25 163 VAL A N 1
ATOM 1172 C CA . VAL A 1 163 ? 22.306 7.720 -24.977 1.00 83.25 163 VAL A CA 1
ATOM 1173 C C . VAL A 1 163 ? 21.632 7.162 -26.223 1.00 83.25 163 VAL A C 1
ATOM 1175 O O . VAL A 1 163 ? 21.472 5.948 -26.327 1.00 83.25 163 VAL A O 1
ATOM 1178 N N . ASP A 1 164 ? 21.266 8.034 -27.166 1.00 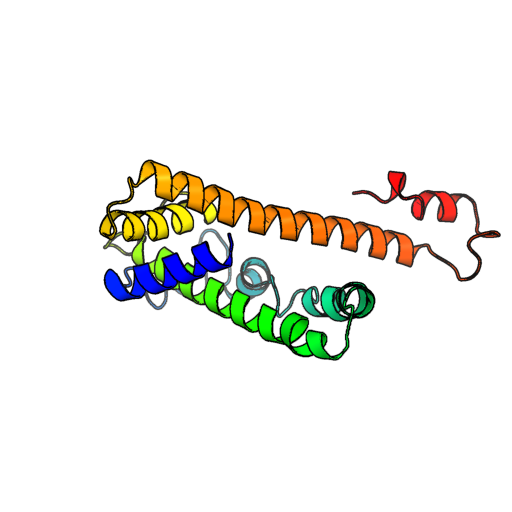79.81 164 ASP A N 1
ATOM 1179 C CA . ASP A 1 164 ? 20.537 7.648 -28.386 1.00 79.81 164 ASP A CA 1
ATOM 1180 C C . ASP A 1 164 ? 21.242 6.528 -29.174 1.00 79.81 164 ASP A C 1
ATOM 1182 O O . ASP A 1 164 ? 20.586 5.651 -29.732 1.00 79.81 164 ASP A O 1
ATOM 1186 N N . ASP A 1 165 ? 22.580 6.513 -29.161 1.00 82.19 165 ASP A N 1
ATOM 1187 C CA . ASP A 1 165 ? 23.404 5.448 -29.735 1.00 82.19 165 ASP A CA 1
ATOM 1188 C C . ASP A 1 165 ? 24.146 4.665 -28.638 1.00 82.19 165 ASP A C 1
ATOM 1190 O O . ASP A 1 165 ? 25.289 4.956 -28.267 1.00 82.19 165 ASP A O 1
ATOM 1194 N N . MET A 1 166 ? 23.478 3.641 -28.103 1.00 79.50 166 MET A N 1
ATOM 1195 C CA . MET A 1 166 ? 24.075 2.715 -27.135 1.00 79.50 166 MET A CA 1
ATOM 1196 C C . MET A 1 166 ? 25.088 1.750 -27.764 1.00 79.50 166 MET A C 1
ATOM 1198 O O . MET A 1 166 ? 25.885 1.153 -27.034 1.00 79.50 166 MET A O 1
ATOM 1202 N N . GLU A 1 167 ? 25.093 1.585 -29.087 1.00 76.19 167 GLU A N 1
ATOM 1203 C CA . GLU A 1 167 ? 25.988 0.661 -29.787 1.00 76.19 167 GLU A CA 1
ATOM 1204 C C . GLU A 1 167 ? 27.422 1.209 -29.808 1.00 76.19 167 GLU A C 1
ATOM 1206 O O . GLU A 1 167 ? 28.374 0.466 -29.543 1.00 76.19 167 GLU A O 1
ATOM 1211 N N . HIS A 1 168 ? 27.570 2.529 -29.948 1.00 80.75 168 HIS A N 1
ATOM 1212 C CA . HIS A 1 168 ? 28.857 3.236 -29.896 1.00 80.75 168 HIS A CA 1
ATOM 1213 C C . HIS A 1 168 ? 29.164 3.891 -28.539 1.00 80.75 168 HIS A C 1
ATOM 1215 O O . HIS A 1 168 ? 30.216 4.509 -28.374 1.00 80.75 168 HIS A O 1
ATOM 1221 N N . ALA A 1 169 ? 28.289 3.736 -27.542 1.00 78.56 169 ALA A N 1
ATOM 1222 C CA . ALA A 1 169 ? 28.491 4.313 -26.216 1.00 78.56 169 ALA A CA 1
ATOM 1223 C C . ALA A 1 169 ? 29.744 3.771 -25.499 1.00 78.56 169 ALA A C 1
ATOM 1225 O O . ALA A 1 169 ? 30.127 2.602 -25.645 1.00 78.56 169 ALA A O 1
ATOM 1226 N N . GLU A 1 170 ? 30.351 4.621 -24.664 1.00 83.06 170 GLU A N 1
ATOM 1227 C CA . GLU A 1 170 ? 31.513 4.269 -23.845 1.00 83.06 170 GLU A CA 1
ATOM 1228 C C . GLU A 1 170 ? 31.221 3.074 -22.917 1.00 83.06 170 GLU A C 1
ATOM 1230 O O . GLU A 1 170 ? 30.120 2.921 -22.380 1.00 83.06 170 GLU A O 1
ATOM 1235 N N . GLY A 1 171 ? 32.225 2.217 -22.697 1.00 80.94 171 GLY A N 1
ATOM 1236 C CA . GLY A 1 171 ? 32.060 0.941 -21.987 1.00 80.94 171 GLY A CA 1
ATOM 1237 C C . GLY A 1 171 ? 31.498 1.060 -20.564 1.00 80.94 171 GLY A C 1
ATOM 1238 O O . GLY A 1 171 ? 30.767 0.176 -20.123 1.00 80.94 171 GLY A O 1
ATOM 1239 N N . TRP A 1 172 ? 31.760 2.169 -19.863 1.00 80.12 172 TRP A N 1
ATOM 1240 C CA . TRP A 1 172 ? 31.186 2.420 -18.536 1.00 80.12 172 TRP A CA 1
ATOM 1241 C C . TRP A 1 172 ? 29.678 2.697 -18.597 1.00 80.12 172 TRP A C 1
ATOM 1243 O O . TRP A 1 172 ? 28.942 2.216 -17.741 1.00 80.12 172 TRP A O 1
ATOM 1253 N N . ARG A 1 173 ? 29.181 3.380 -19.638 1.00 82.50 173 ARG A N 1
ATOM 1254 C CA . ARG A 1 173 ? 27.734 3.589 -19.841 1.00 82.50 173 ARG A CA 1
ATOM 1255 C C . ARG A 1 173 ? 27.025 2.280 -20.161 1.00 82.50 173 ARG A C 1
ATOM 1257 O O . ARG A 1 173 ? 25.950 2.019 -19.629 1.00 82.50 173 ARG A O 1
ATOM 1264 N N . LYS A 1 174 ? 27.665 1.414 -20.954 1.00 80.50 174 LYS A N 1
ATOM 1265 C CA . LYS A 1 174 ? 27.180 0.049 -21.224 1.00 80.50 174 LYS A CA 1
ATOM 1266 C C . LYS A 1 174 ? 27.128 -0.811 -19.959 1.00 80.50 174 LYS A C 1
ATOM 1268 O O . LYS A 1 174 ? 26.199 -1.600 -19.811 1.00 80.50 174 LYS A O 1
ATOM 1273 N N . LEU A 1 175 ? 28.080 -0.639 -19.039 1.00 82.94 175 LEU A N 1
ATOM 1274 C CA . LEU A 1 175 ? 28.059 -1.299 -17.732 1.00 82.94 175 LEU A CA 1
ATOM 1275 C C . LEU A 1 175 ? 26.876 -0.811 -16.881 1.00 82.94 175 LEU A C 1
ATOM 1277 O O . LEU A 1 175 ? 26.108 -1.636 -16.397 1.00 82.94 175 LEU A O 1
ATOM 1281 N N . PHE A 1 176 ? 26.684 0.506 -16.750 1.00 83.44 176 PHE A N 1
ATOM 1282 C CA . PHE A 1 176 ? 25.581 1.072 -15.960 1.00 83.44 176 PHE A CA 1
ATOM 1283 C C . PHE A 1 176 ? 24.194 0.796 -16.558 1.00 83.44 176 PHE A C 1
ATOM 1285 O O . PHE A 1 176 ? 23.230 0.642 -15.813 1.00 83.44 176 PHE A O 1
ATOM 1292 N N . CYS A 1 177 ? 24.090 0.654 -17.881 1.00 81.88 177 CYS A N 1
ATOM 1293 C CA . CYS A 1 177 ? 22.848 0.265 -18.551 1.00 81.88 177 CYS A CA 1
ATOM 1294 C C . CYS A 1 177 ? 22.602 -1.257 -18.560 1.00 81.88 177 CYS A C 1
ATOM 1296 O O . CYS A 1 177 ? 21.544 -1.706 -19.000 1.00 81.88 177 CYS A O 1
ATOM 1298 N N . ASN A 1 178 ? 23.546 -2.077 -18.082 1.00 85.44 178 ASN A N 1
ATOM 1299 C CA . ASN A 1 178 ? 23.390 -3.530 -18.049 1.00 85.44 178 ASN A CA 1
ATOM 1300 C C . ASN A 1 178 ? 22.347 -3.941 -17.000 1.00 85.44 178 ASN A C 1
ATOM 1302 O O . ASN A 1 178 ? 22.429 -3.532 -15.841 1.00 85.44 178 ASN A O 1
ATOM 1306 N N . THR A 1 179 ? 21.394 -4.796 -17.376 1.00 81.62 179 THR A N 1
ATOM 1307 C CA . THR A 1 179 ? 20.307 -5.271 -16.503 1.00 81.62 179 THR A CA 1
ATOM 1308 C C . THR A 1 179 ? 20.799 -5.881 -15.188 1.00 81.62 179 THR A C 1
ATOM 1310 O O . THR A 1 179 ? 20.181 -5.651 -14.154 1.00 81.62 179 THR A O 1
ATOM 1313 N N . TYR A 1 180 ? 21.918 -6.607 -15.191 1.00 81.44 180 TYR A N 1
ATOM 1314 C CA . TYR A 1 180 ? 22.460 -7.247 -13.988 1.00 81.44 180 TYR A CA 1
ATOM 1315 C C . TYR A 1 180 ? 23.157 -6.261 -13.048 1.00 81.44 180 TYR A C 1
ATOM 1317 O O . TYR A 1 180 ? 23.114 -6.448 -11.840 1.00 81.44 180 TYR A O 1
ATOM 1325 N N . PHE A 1 181 ? 23.779 -5.212 -13.591 1.00 83.31 181 PHE A N 1
ATOM 1326 C CA . PHE A 1 181 ? 24.455 -4.189 -12.788 1.00 83.31 181 PHE A CA 1
ATOM 1327 C C . PHE A 1 181 ? 23.472 -3.150 -12.231 1.00 83.31 181 PHE A C 1
ATOM 1329 O O . PHE A 1 181 ? 23.623 -2.672 -11.115 1.00 83.31 181 PHE A O 1
ATOM 1336 N N . SER A 1 182 ? 22.454 -2.805 -13.017 1.00 80.88 182 SER A N 1
ATOM 1337 C CA . SER A 1 182 ? 21.437 -1.800 -12.674 1.00 80.88 182 SER A CA 1
ATOM 1338 C C . SER A 1 182 ? 20.304 -2.325 -11.786 1.00 80.88 182 SER A C 1
ATOM 1340 O O . SER A 1 182 ? 19.431 -1.552 -11.396 1.00 80.88 182 SER A O 1
ATOM 1342 N N . THR A 1 183 ? 20.283 -3.624 -11.479 1.00 78.50 183 THR A N 1
ATOM 1343 C CA . THR A 1 183 ? 19.347 -4.185 -10.498 1.00 78.50 183 THR A CA 1
ATOM 1344 C C . THR A 1 183 ? 19.868 -3.863 -9.095 1.00 78.50 183 THR A C 1
ATOM 1346 O O . THR A 1 183 ? 20.898 -4.400 -8.693 1.00 78.50 183 THR A O 1
ATOM 1349 N N . 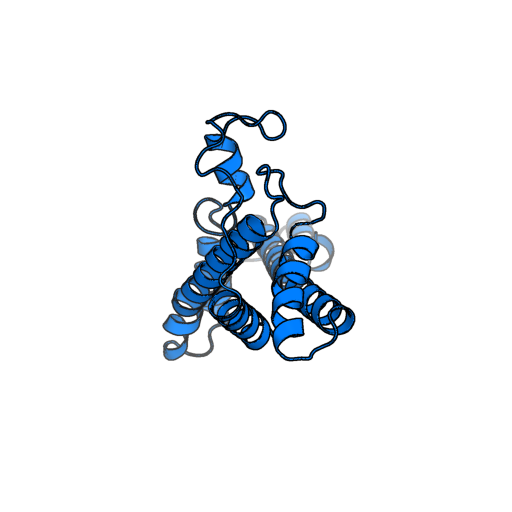ILE A 1 184 ? 19.175 -2.957 -8.398 1.00 61.69 184 ILE A N 1
ATOM 1350 C CA . ILE A 1 184 ? 19.439 -2.523 -7.013 1.00 61.69 184 ILE A CA 1
ATOM 1351 C C . ILE A 1 184 ? 18.554 -3.322 -6.058 1.00 61.69 184 ILE A C 1
ATOM 1353 O O . ILE A 1 184 ? 17.362 -3.504 -6.403 1.00 61.69 184 ILE A O 1
#

Solvent-accessible surface area (backbone atoms only — not comparable to full-atom values): 10334 Å² total; per-residue (Å²): 106,70,66,56,52,52,51,47,40,53,53,24,49,71,72,65,62,70,61,75,29,46,70,95,70,84,74,65,56,41,97,88,75,41,50,46,71,69,40,47,63,66,76,60,20,90,49,84,75,64,54,52,51,59,50,43,46,70,70,43,47,66,76,65,57,90,44,80,86,47,47,57,50,62,53,57,46,44,53,52,53,52,54,50,50,52,54,51,48,51,53,34,50,24,40,52,15,39,90,89,36,48,72,57,87,71,53,72,64,52,47,44,17,45,45,42,10,58,35,41,35,79,75,72,42,57,46,69,61,37,25,54,53,38,37,52,50,54,50,49,52,51,51,52,52,47,51,54,48,46,54,47,50,25,51,54,54,22,56,75,52,58,58,102,57,64,87,80,46,57,71,66,38,54,46,49,49,29,72,80,67,34,59,117